Protein AF-0000000077347516 (afdb_homodimer)

Structure (mmCIF, N/CA/C/O backbone):
data_AF-0000000077347516-model_v1
#
loop_
_entity.id
_entity.type
_entity.pdbx_description
1 polymer 'Uncharacterized protein'
#
loop_
_atom_site.group_PDB
_atom_site.id
_atom_site.type_symbol
_atom_site.label_atom_id
_atom_site.label_alt_id
_atom_site.label_comp_id
_atom_site.label_asym_id
_atom_site.label_entity_id
_atom_site.label_seq_id
_atom_site.pdbx_PDB_ins_code
_atom_site.Cartn_x
_atom_site.Cartn_y
_atom_site.Cartn_z
_atom_site.occupancy
_atom_site.B_iso_or_equiv
_atom_site.auth_seq_id
_atom_site.auth_comp_id
_atom_site.auth_asym_id
_atom_site.auth_atom_id
_atom_site.pdbx_PDB_model_num
ATOM 1 N N . MET A 1 1 ? 20.266 -65.5 -70.375 1 32.62 1 MET A N 1
ATOM 2 C CA . MET A 1 1 ? 20.406 -64.125 -69.938 1 32.62 1 MET A CA 1
ATOM 3 C C . MET A 1 1 ? 19.719 -63.875 -68.625 1 32.62 1 MET A C 1
ATOM 5 O O . MET A 1 1 ? 18.5 -63.844 -68.562 1 32.62 1 MET A O 1
ATOM 9 N N . ALA A 1 2 ? 20.344 -64.438 -67.625 1 43.34 2 ALA A N 1
ATOM 10 C CA . ALA A 1 2 ? 19.922 -64.562 -66.188 1 43.34 2 ALA A CA 1
ATOM 11 C C . ALA A 1 2 ? 19.922 -63.219 -65.5 1 43.34 2 ALA A C 1
ATOM 13 O O . ALA A 1 2 ? 20.953 -62.562 -65.438 1 43.34 2 ALA A O 1
ATOM 14 N N . SER A 1 3 ? 18.797 -62.469 -65.625 1 44.84 3 SER A N 1
ATOM 15 C CA . SER A 1 3 ? 18.547 -61.156 -65.062 1 44.84 3 SER A CA 1
ATOM 16 C C . SER A 1 3 ? 18.547 -61.219 -63.531 1 44.84 3 SER A C 1
ATOM 18 O O . SER A 1 3 ? 17.906 -62.094 -62.969 1 44.84 3 SER A O 1
ATOM 20 N N . THR A 1 4 ? 19.688 -60.812 -62.938 1 49.91 4 THR A N 1
ATOM 21 C CA . THR A 1 4 ? 20.016 -60.625 -61.531 1 49.91 4 THR A CA 1
ATOM 22 C C . THR A 1 4 ? 19.109 -59.594 -60.875 1 49.91 4 THR A C 1
ATOM 24 O O . THR A 1 4 ? 19.203 -58.406 -61.188 1 49.91 4 THR A O 1
ATOM 27 N N . PRO A 1 5 ? 17.75 -59.875 -60.75 1 53.38 5 PRO A N 1
ATOM 28 C CA . PRO A 1 5 ? 16.922 -58.812 -60.188 1 53.38 5 PRO A CA 1
ATOM 29 C C . PRO A 1 5 ? 17.234 -58.531 -58.719 1 53.38 5 PRO A C 1
ATOM 31 O O . PRO A 1 5 ? 16.547 -57.75 -58.062 1 53.38 5 PRO A O 1
ATOM 34 N N . SER A 1 6 ? 18.234 -59.156 -58 1 55.38 6 SER A N 1
ATOM 35 C CA . SER A 1 6 ? 17.969 -59.312 -56.594 1 55.38 6 SER A CA 1
ATOM 36 C C . SER A 1 6 ? 18.266 -58.031 -55.844 1 55.38 6 SER A C 1
ATOM 38 O O . SER A 1 6 ? 18.156 -57.969 -54.625 1 55.38 6 SER A O 1
ATOM 40 N N . SER A 1 7 ? 18.875 -56.969 -56.594 1 59.31 7 SER A N 1
ATOM 41 C CA . SER A 1 7 ? 19.578 -56.031 -55.688 1 59.31 7 SER A CA 1
ATOM 42 C C . SER A 1 7 ? 18.609 -55 -55.125 1 59.31 7 SER A C 1
ATOM 44 O O . SER A 1 7 ? 19 -54.188 -54.281 1 59.31 7 SER A O 1
ATOM 46 N N . MET A 1 8 ? 17.359 -54.969 -55.688 1 59.72 8 MET A N 1
ATOM 47 C CA . MET A 1 8 ? 16.562 -53.844 -55.281 1 59.72 8 MET A CA 1
ATOM 48 C C . MET A 1 8 ? 15.891 -54.094 -53.938 1 59.72 8 MET A C 1
ATOM 50 O O . MET A 1 8 ? 15.406 -53.188 -53.281 1 59.72 8 MET A O 1
ATOM 54 N N . ALA A 1 9 ? 15.828 -55.406 -53.5 1 64.62 9 ALA A N 1
ATOM 55 C CA . ALA A 1 9 ? 15.078 -55.75 -52.281 1 64.62 9 ALA A CA 1
ATOM 56 C C . ALA A 1 9 ? 15.867 -55.375 -51.031 1 64.62 9 ALA A C 1
ATOM 58 O O . ALA A 1 9 ? 15.297 -55 -50.031 1 64.62 9 ALA A O 1
ATOM 59 N N . SER A 1 10 ? 17.203 -55.219 -51.219 1 66.5 10 SER A N 1
ATOM 60 C CA . SER A 1 10 ? 18.047 -55 -50.031 1 66.5 10 SER A CA 1
ATOM 61 C C . SER A 1 10 ? 18.016 -53.531 -49.594 1 66.5 10 SER A C 1
ATOM 63 O O . SER A 1 10 ? 18.062 -53.25 -48.406 1 66.5 10 SER A O 1
ATOM 65 N N . ILE A 1 11 ? 17.703 -52.75 -50.625 1 66.88 11 ILE A N 1
ATOM 66 C CA . ILE A 1 11 ? 17.781 -51.312 -50.281 1 66.88 11 ILE A CA 1
ATOM 67 C C . ILE A 1 11 ? 16.516 -50.875 -49.531 1 66.88 11 ILE A C 1
ATOM 69 O O . ILE A 1 11 ? 16.562 -50.094 -48.625 1 66.88 11 ILE A O 1
ATOM 73 N N . SER A 1 12 ? 15.406 -51.625 -49.812 1 66.38 12 SER A N 1
ATOM 74 C CA . SER A 1 12 ? 14.148 -51.25 -49.156 1 66.38 12 SER A CA 1
ATOM 75 C C . SER A 1 12 ? 14.141 -51.625 -47.688 1 66.38 12 SER A C 1
ATOM 77 O O . SER A 1 12 ? 13.617 -50.875 -46.844 1 66.38 12 SER A O 1
ATOM 79 N N . LEU A 1 13 ? 14.844 -52.688 -47.375 1 67.94 13 LEU A N 1
ATOM 80 C CA . LEU A 1 13 ? 14.875 -53.125 -45.969 1 67.94 13 LEU A CA 1
ATOM 81 C C . LEU A 1 13 ? 15.773 -52.219 -45.156 1 67.94 13 LEU A C 1
ATOM 83 O O . LEU A 1 13 ? 15.461 -51.938 -44 1 67.94 13 LEU A O 1
ATOM 87 N N . LEU A 1 14 ? 16.812 -51.656 -45.812 1 66.69 14 LEU A N 1
ATOM 88 C CA . LEU A 1 14 ? 17.719 -50.75 -45.094 1 66.69 14 LEU A CA 1
ATOM 89 C C . LEU A 1 14 ? 17.031 -49.406 -44.812 1 66.69 14 LEU A C 1
ATOM 91 O O . LEU A 1 14 ? 17.219 -48.844 -43.719 1 66.69 14 LEU A O 1
ATOM 95 N N . LEU A 1 15 ? 16.156 -49.031 -45.688 1 66.31 15 LEU A N 1
ATOM 96 C CA . LEU A 1 15 ? 15.469 -47.781 -45.5 1 66.31 15 LEU A CA 1
ATOM 97 C C . LEU A 1 15 ? 14.414 -47.875 -44.406 1 66.31 15 LEU A C 1
ATOM 99 O O . LEU A 1 15 ? 14.203 -46.938 -43.625 1 66.31 15 LEU A O 1
ATOM 103 N N . LEU A 1 16 ? 13.852 -49.094 -44.25 1 64.56 16 LEU A N 1
ATOM 104 C CA . LEU A 1 16 ? 12.867 -49.281 -43.188 1 64.56 16 LEU A CA 1
ATOM 105 C C . LEU A 1 16 ? 13.531 -49.312 -41.844 1 64.56 16 LEU A C 1
ATOM 107 O O . LEU A 1 16 ? 12.969 -48.812 -40.844 1 64.56 16 LEU A O 1
ATOM 111 N N . SER A 1 17 ? 14.812 -49.781 -41.75 1 65.81 17 SER A N 1
ATOM 112 C CA . SER A 1 17 ? 15.5 -49.812 -40.469 1 65.81 17 SER A CA 1
ATOM 113 C C . SER A 1 17 ? 15.922 -48.438 -40 1 65.81 17 SER A C 1
ATOM 115 O O . SER A 1 17 ? 15.914 -48.125 -38.812 1 65.81 17 SER A O 1
ATOM 117 N N . LEU A 1 18 ? 16.25 -47.531 -40.938 1 61.88 18 LEU A N 1
ATOM 118 C CA . LEU A 1 18 ? 16.688 -46.219 -40.562 1 61.88 18 LEU A CA 1
ATOM 119 C C . LEU A 1 18 ? 15.516 -45.375 -40.031 1 61.88 18 LEU A C 1
ATOM 121 O O . LEU A 1 18 ? 15.695 -44.531 -39.125 1 61.88 18 LEU A O 1
ATOM 125 N N . SER A 1 19 ? 14.289 -45.719 -40.5 1 61.16 19 SER A N 1
ATOM 126 C CA . SER A 1 19 ? 13.156 -44.938 -40 1 61.16 19 SER A CA 1
ATOM 127 C C . SER A 1 19 ? 12.867 -45.25 -38.531 1 61.16 19 SER A C 1
ATOM 129 O O . SER A 1 19 ? 12.289 -44.438 -37.812 1 61.16 19 SER A O 1
ATOM 131 N N . LEU A 1 20 ? 13.18 -46.5 -38.062 1 58.69 20 LEU A N 1
ATOM 132 C CA . LEU A 1 20 ? 12.898 -46.844 -36.656 1 58.69 20 LEU A CA 1
ATOM 133 C C . LEU A 1 20 ? 13.883 -46.156 -35.719 1 58.69 20 LEU A C 1
ATOM 135 O O . LEU A 1 20 ? 13.625 -46.031 -34.531 1 58.69 20 LEU A O 1
ATOM 139 N N . LEU A 1 21 ? 15.055 -45.75 -36.156 1 53.84 21 LEU A N 1
ATOM 140 C CA . LEU A 1 21 ? 16.047 -45.188 -35.25 1 53.84 21 LEU A CA 1
ATOM 141 C C . LEU A 1 21 ? 15.719 -43.75 -34.875 1 53.84 21 LEU A C 1
ATOM 143 O O . LEU A 1 21 ? 16.219 -43.219 -33.875 1 53.84 21 LEU A O 1
ATOM 147 N N . PHE A 1 22 ? 15.156 -43.062 -35.812 1 48.59 22 PHE A N 1
ATOM 148 C CA . PHE A 1 22 ? 15.055 -41.625 -35.531 1 48.59 22 PHE A CA 1
ATOM 149 C C . PHE A 1 22 ? 13.914 -41.375 -34.531 1 48.59 22 PHE A C 1
ATOM 151 O O . PHE A 1 22 ? 13.523 -40.219 -34.344 1 48.59 22 PHE A O 1
ATOM 158 N N . GLN A 1 23 ? 13.188 -42.375 -34.125 1 46.75 23 GLN A N 1
ATOM 159 C CA . GLN A 1 23 ? 12.195 -41.938 -33.156 1 46.75 23 GLN A CA 1
ATOM 160 C C . GLN A 1 23 ? 12.844 -41.594 -31.797 1 46.75 23 GLN A C 1
ATOM 162 O O . GLN A 1 23 ? 12.758 -42.375 -30.859 1 46.75 23 GLN A O 1
ATOM 167 N N . THR A 1 24 ? 14.047 -41.125 -31.812 1 43.03 24 THR A N 1
ATOM 168 C CA . THR A 1 24 ? 14.367 -40.594 -30.484 1 43.03 24 THR A CA 1
ATOM 169 C C . THR A 1 24 ? 13.328 -39.594 -30.047 1 43.03 24 THR A C 1
ATOM 171 O O . THR A 1 24 ? 13.164 -38.531 -30.688 1 43.03 24 THR A O 1
ATOM 174 N N . HIS A 1 25 ? 12.227 -40.094 -29.469 1 41.09 25 HIS A N 1
ATOM 175 C CA . HIS A 1 25 ? 11.391 -39.156 -28.703 1 41.09 25 HIS A CA 1
ATOM 176 C C . HIS A 1 25 ? 12.227 -38.312 -27.766 1 41.09 25 HIS A C 1
ATOM 178 O O . HIS A 1 25 ? 12.953 -38.812 -26.922 1 41.09 25 HIS A O 1
ATOM 184 N N . LEU A 1 26 ? 12.891 -37.312 -28.297 1 38.94 26 LEU A N 1
ATOM 185 C CA . LEU A 1 26 ? 13.281 -36.281 -27.312 1 38.94 26 LEU A CA 1
ATOM 186 C C . LEU A 1 26 ? 12.203 -36.125 -26.25 1 38.94 26 LEU A C 1
ATOM 188 O O . LEU A 1 26 ? 11.141 -35.562 -26.531 1 38.94 26 LEU A O 1
ATOM 192 N N . SER A 1 27 ? 12.008 -37.156 -25.5 1 36.38 27 SER A N 1
ATOM 193 C CA . SER A 1 27 ? 11.258 -36.844 -24.281 1 36.38 27 SER A CA 1
ATOM 194 C C . SER A 1 27 ? 11.719 -35.531 -23.672 1 36.38 27 SER A C 1
ATOM 196 O O . SER A 1 27 ? 12.898 -35.375 -23.328 1 36.38 27 SER A O 1
ATOM 198 N N . LEU A 1 28 ? 11.328 -34.375 -24.25 1 40.47 28 LEU A N 1
ATOM 199 C CA . LEU A 1 28 ? 11.523 -33.219 -23.375 1 40.47 28 LEU A CA 1
ATOM 200 C C . LEU A 1 28 ? 11.469 -33.625 -21.906 1 40.47 28 LEU A C 1
ATOM 202 O O . LEU A 1 28 ? 10.688 -34.5 -21.547 1 40.47 28 LEU A O 1
ATOM 206 N N . PRO A 1 29 ? 12.617 -33.719 -21.266 1 41.31 29 PRO A N 1
ATOM 207 C CA . PRO A 1 29 ? 12.414 -34.094 -19.859 1 41.31 29 PRO A CA 1
ATOM 208 C C . PRO A 1 29 ? 11.023 -33.719 -19.344 1 41.31 29 PRO A C 1
ATOM 210 O O . PRO A 1 29 ? 10.406 -32.781 -19.844 1 41.31 29 PRO A O 1
ATOM 213 N N . PRO A 1 30 ? 10.297 -34.594 -18.875 1 40.22 30 PRO A N 1
ATOM 214 C CA . PRO A 1 30 ? 9.031 -34.219 -18.234 1 40.22 30 PRO A CA 1
ATOM 215 C C . PRO A 1 30 ? 9.062 -32.781 -17.703 1 40.22 30 PRO A C 1
ATOM 217 O O . PRO A 1 30 ? 10.133 -32.281 -17.344 1 40.22 30 PRO A O 1
ATOM 220 N N . PHE A 1 31 ? 8.453 -31.688 -18.266 1 44.47 31 PHE A N 1
ATOM 221 C CA . PHE A 1 31 ? 8.281 -30.406 -17.594 1 44.47 31 PHE A CA 1
ATOM 222 C C . PHE A 1 31 ? 8.438 -30.547 -16.094 1 44.47 31 PHE A C 1
ATOM 224 O O . PHE A 1 31 ? 7.57 -31.141 -15.43 1 44.47 31 PHE A O 1
ATOM 231 N N . ASP A 1 32 ? 9.461 -30.969 -15.516 1 54.31 32 ASP A N 1
ATOM 232 C CA . ASP A 1 32 ? 9.602 -30.875 -14.062 1 54.31 32 ASP A CA 1
ATOM 233 C C . ASP A 1 32 ? 8.656 -29.828 -13.484 1 54.31 32 ASP A C 1
ATOM 235 O O . ASP A 1 32 ? 8.539 -28.719 -14.023 1 54.31 32 ASP A O 1
ATOM 239 N N . ASP A 1 33 ? 7.527 -30.328 -12.734 1 75.44 33 ASP A N 1
ATOM 240 C CA . ASP A 1 33 ? 6.402 -29.609 -12.141 1 75.44 33 ASP A CA 1
ATOM 241 C C . ASP A 1 33 ? 6.867 -28.328 -11.453 1 75.44 33 ASP A C 1
ATOM 243 O O . ASP A 1 33 ? 7.691 -28.375 -10.539 1 75.44 33 ASP A O 1
ATOM 247 N N . PHE A 1 34 ? 6.984 -27.359 -12.172 1 85.69 34 PHE A N 1
ATOM 248 C CA . PHE A 1 34 ? 7.328 -26.031 -11.664 1 85.69 34 PHE A CA 1
ATOM 249 C C . PHE A 1 34 ? 7.125 -25.969 -10.156 1 85.69 34 PHE A C 1
ATOM 251 O O . PHE A 1 34 ? 7.949 -25.391 -9.438 1 85.69 34 PHE A O 1
ATOM 258 N N . HIS A 1 35 ? 6.223 -26.594 -9.664 1 93.25 35 HIS A N 1
ATOM 259 C CA . HIS A 1 35 ? 5.805 -26.438 -8.273 1 93.25 35 HIS A CA 1
ATOM 260 C C . HIS A 1 35 ? 6.785 -27.125 -7.328 1 93.25 35 HIS A C 1
ATOM 262 O O . HIS A 1 35 ? 6.914 -26.734 -6.168 1 93.25 35 HIS A O 1
ATOM 268 N N . ASP A 1 36 ? 7.488 -28.078 -7.848 1 92.06 36 ASP A N 1
ATOM 269 C CA . ASP A 1 36 ? 8.469 -28.781 -7.023 1 92.06 36 ASP A CA 1
ATOM 270 C C . ASP A 1 36 ? 9.758 -27.969 -6.891 1 92.06 36 ASP A C 1
ATOM 272 O O . ASP A 1 36 ? 10.633 -28.328 -6.102 1 92.06 36 ASP A O 1
ATOM 276 N N . LEU A 1 37 ? 9.789 -26.859 -7.516 1 91.88 37 LEU A N 1
ATOM 277 C CA . LEU A 1 37 ? 10.969 -26 -7.461 1 91.88 37 LEU A CA 1
ATOM 278 C C . LEU A 1 37 ? 10.859 -25 -6.32 1 91.88 37 LEU A C 1
ATOM 280 O O . LEU A 1 37 ? 11.852 -24.375 -5.938 1 91.88 37 LEU A O 1
ATOM 284 N N . LEU A 1 38 ? 9.773 -24.766 -5.703 1 94.38 38 LEU A N 1
ATOM 285 C CA . LEU A 1 38 ? 9.539 -23.703 -4.746 1 94.38 38 LEU A CA 1
ATOM 286 C C . LEU A 1 38 ? 10.016 -24.094 -3.354 1 94.38 38 LEU A C 1
ATOM 288 O O . LEU A 1 38 ? 10.664 -23.297 -2.67 1 94.38 38 LEU A O 1
ATOM 292 N N . PRO A 1 39 ? 9.836 -25.438 -2.98 1 95.06 39 PRO A N 1
ATOM 293 C CA . PRO A 1 39 ? 10.219 -25.812 -1.614 1 95.06 39 PRO A CA 1
ATOM 294 C C . PRO A 1 39 ? 11.719 -25.672 -1.36 1 95.06 39 PRO A C 1
ATOM 296 O O . PRO A 1 39 ? 12.125 -25.203 -0.297 1 95.06 39 PRO A O 1
ATOM 299 N N . PRO A 1 40 ? 12.492 -25.969 -2.264 1 94 40 PRO A N 1
ATOM 300 C CA . PRO A 1 40 ? 13.922 -25.766 -2.033 1 94 40 PRO A CA 1
ATOM 301 C C . PRO A 1 40 ? 14.273 -24.297 -1.767 1 94 40 PRO A C 1
ATOM 303 O O . PRO A 1 40 ? 15.297 -24.016 -1.146 1 94 40 PRO A O 1
ATOM 306 N N . TYR A 1 41 ? 13.484 -23.422 -2.195 1 95.12 41 TYR A N 1
ATOM 307 C CA . TYR A 1 41 ? 13.695 -22 -1.932 1 95.12 41 TYR A CA 1
ATOM 308 C C . TYR A 1 41 ? 12.961 -21.562 -0.67 1 95.12 41 TYR A C 1
ATOM 310 O O . TYR A 1 41 ? 12.922 -20.375 -0.345 1 95.12 41 TYR A O 1
ATOM 318 N N . GLY A 1 42 ? 12.281 -22.531 0.012 1 95.62 42 GLY A N 1
ATOM 319 C CA . GLY A 1 42 ? 11.594 -22.203 1.253 1 95.62 42 GLY A CA 1
ATOM 320 C C . GLY A 1 42 ? 10.148 -21.797 1.045 1 95.62 42 GLY A C 1
ATOM 321 O O . GLY A 1 42 ? 9.531 -21.219 1.938 1 95.62 42 GLY A O 1
ATOM 322 N N . PHE A 1 43 ? 9.609 -22.031 -0.105 1 97.31 43 PHE A N 1
ATOM 323 C CA . PHE A 1 43 ? 8.25 -21.594 -0.404 1 97.31 43 PHE A CA 1
ATOM 324 C C . PHE A 1 43 ? 7.344 -22.797 -0.634 1 97.31 43 PHE A C 1
ATOM 326 O O . PHE A 1 43 ? 7.789 -23.828 -1.149 1 97.31 43 PHE A O 1
ATOM 333 N N . PRO A 1 44 ? 6.082 -22.609 -0.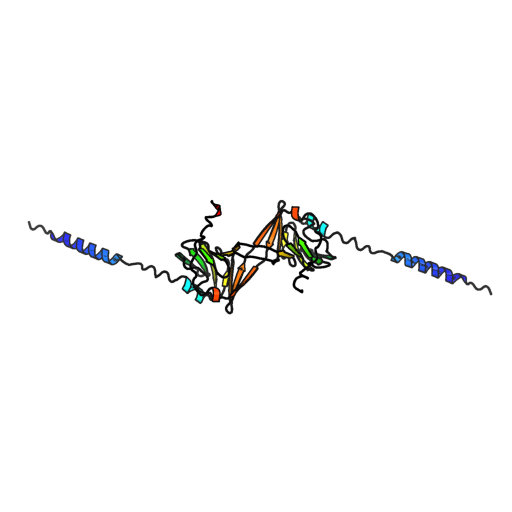197 1 96.5 44 PRO A N 1
ATOM 334 C CA . PRO A 1 44 ? 5.148 -23.703 -0.471 1 96.5 44 PRO A CA 1
ATOM 335 C C . PRO A 1 44 ? 4.855 -23.875 -1.96 1 96.5 44 PRO A C 1
ATOM 337 O O . PRO A 1 44 ? 4.871 -22.891 -2.709 1 96.5 44 PRO A O 1
ATOM 340 N N . LYS A 1 45 ? 4.434 -25.031 -2.346 1 94.5 45 LYS A N 1
ATOM 341 C CA . LYS A 1 45 ? 4.219 -25.422 -3.736 1 94.5 45 LYS A CA 1
ATOM 342 C C . LYS A 1 45 ? 3.033 -24.672 -4.34 1 94.5 45 LYS A C 1
ATOM 344 O O . LYS A 1 45 ? 3.006 -24.406 -5.539 1 94.5 45 LYS A O 1
ATOM 349 N N . GLY A 1 46 ? 2.109 -24.266 -3.461 1 95.38 46 GLY A N 1
ATOM 350 C CA . GLY A 1 46 ? 0.848 -23.75 -3.959 1 95.38 46 GLY A CA 1
ATOM 351 C C . GLY A 1 46 ? 0.855 -22.234 -4.121 1 95.38 46 GLY A C 1
ATOM 352 O O . GLY A 1 46 ? -0.193 -21.625 -4.332 1 95.38 46 GLY A O 1
ATOM 353 N N . LEU A 1 47 ? 1.97 -21.625 -4.051 1 95.69 47 LEU A N 1
ATOM 354 C CA . LEU A 1 47 ? 2.07 -20.188 -4.219 1 95.69 47 LEU A CA 1
ATOM 355 C C . LEU A 1 47 ? 1.717 -19.781 -5.645 1 95.69 47 LEU A C 1
ATOM 357 O O . LEU A 1 47 ? 1.235 -18.656 -5.879 1 95.69 47 LEU A O 1
ATOM 361 N N . ILE A 1 48 ? 2.008 -20.641 -6.574 1 95.12 48 ILE A N 1
ATOM 362 C CA . ILE A 1 48 ? 1.69 -20.422 -7.98 1 95.12 48 ILE A CA 1
ATOM 363 C C . ILE A 1 48 ? 0.657 -21.438 -8.445 1 95.12 48 ILE A C 1
ATOM 365 O O . ILE A 1 48 ? 0.757 -22.625 -8.117 1 95.12 48 ILE A O 1
ATOM 369 N N . PRO A 1 49 ? -0.251 -21.016 -9.25 1 93.38 49 PRO A N 1
ATOM 370 C CA . PRO A 1 49 ? -1.292 -21.938 -9.688 1 93.38 49 PRO A CA 1
ATOM 371 C C . PRO A 1 49 ? -0.793 -22.938 -10.75 1 93.38 49 PRO A C 1
ATOM 373 O O . PRO A 1 49 ? 0.331 -22.797 -11.234 1 93.38 49 PRO A O 1
ATOM 376 N N . SER A 1 50 ? -1.721 -23.984 -11.023 1 84.62 50 SER A N 1
ATOM 377 C CA . SER A 1 50 ? -1.376 -25.141 -11.836 1 84.62 50 SER A CA 1
ATOM 378 C C . SER A 1 50 ? -1.468 -24.812 -13.328 1 84.62 50 SER A C 1
ATOM 380 O O . SER A 1 50 ? -1.744 -25.703 -14.141 1 84.62 50 SER A O 1
ATOM 382 N N . THR A 1 51 ? -1.09 -23.625 -13.867 1 85 51 THR A N 1
ATOM 383 C CA . THR A 1 51 ? -1.255 -23.312 -15.281 1 85 51 THR A CA 1
ATOM 384 C C . THR A 1 51 ? 0.058 -22.812 -15.875 1 85 51 THR A C 1
ATOM 386 O O . THR A 1 51 ? 0.055 -22.031 -16.828 1 85 51 THR A O 1
ATOM 389 N N . VAL A 1 52 ? 1.087 -23.266 -15.328 1 90.69 52 VAL A N 1
ATOM 390 C CA . VAL A 1 52 ? 2.379 -22.797 -15.82 1 90.69 52 VAL A CA 1
ATOM 391 C C . VAL A 1 52 ? 2.715 -23.5 -17.125 1 90.69 52 VAL A C 1
ATOM 393 O O . VAL A 1 52 ? 2.697 -24.734 -17.203 1 90.69 52 VAL A O 1
ATOM 396 N N . LYS A 1 53 ? 2.953 -22.797 -18.125 1 93.19 53 LYS A N 1
ATOM 397 C CA . LYS A 1 53 ? 3.336 -23.297 -19.438 1 93.19 53 LYS A CA 1
ATOM 398 C C . LYS A 1 53 ? 4.84 -23.531 -19.531 1 93.19 53 LYS A C 1
ATOM 400 O O . LYS A 1 53 ? 5.285 -24.625 -19.875 1 93.19 53 LYS A O 1
ATOM 405 N N . PHE A 1 54 ? 5.633 -22.547 -19.219 1 94.31 54 PHE A N 1
ATOM 406 C CA . PHE A 1 54 ? 7.082 -22.688 -19.141 1 94.31 54 PHE A CA 1
ATOM 407 C C . PHE A 1 54 ? 7.676 -21.641 -18.203 1 94.31 54 PHE A C 1
ATOM 409 O O . PHE A 1 54 ? 6.984 -20.719 -17.781 1 94.31 54 PHE A O 1
ATOM 416 N N . TYR A 1 55 ? 8.891 -21.859 -17.812 1 95.5 55 TYR A N 1
ATOM 417 C CA . TYR A 1 55 ? 9.57 -20.938 -16.906 1 95.5 55 TYR A CA 1
ATOM 418 C C . TYR A 1 55 ? 11.078 -20.969 -17.125 1 95.5 55 TYR A C 1
ATOM 420 O O . TYR A 1 55 ? 11.602 -21.891 -17.766 1 95.5 55 TYR A O 1
ATOM 428 N N . SER A 1 56 ? 11.727 -19.922 -16.656 1 95.81 56 SER A N 1
ATOM 429 C CA . SER A 1 56 ? 13.18 -19.844 -16.594 1 95.81 56 SER A CA 1
ATOM 430 C C . SER A 1 56 ? 13.648 -19.156 -15.328 1 95.81 56 SER A C 1
ATOM 432 O O . SER A 1 56 ? 12.961 -18.281 -14.797 1 95.81 56 SER A O 1
ATOM 434 N N . ILE A 1 57 ? 14.773 -19.578 -14.812 1 94.5 57 ILE A N 1
ATOM 435 C CA . ILE A 1 57 ? 15.445 -18.953 -13.68 1 94.5 57 ILE A CA 1
ATOM 436 C C . ILE A 1 57 ? 16.938 -18.781 -13.992 1 94.5 57 ILE A C 1
ATOM 438 O O . ILE A 1 57 ? 17.609 -19.734 -14.352 1 94.5 57 ILE A O 1
ATOM 442 N N . SER A 1 58 ? 17.344 -17.641 -13.852 1 96.38 58 SER A N 1
ATOM 443 C CA . SER A 1 58 ? 18.75 -17.359 -14.141 1 96.38 58 SER A CA 1
ATOM 444 C C . SER A 1 58 ? 19.625 -17.688 -12.945 1 96.38 58 SER A C 1
ATOM 446 O O . SER A 1 58 ? 19.125 -17.984 -11.859 1 96.38 58 SER A O 1
ATOM 448 N N . GLU A 1 59 ? 20.906 -17.609 -13.18 1 95.06 59 GLU A N 1
ATOM 449 C CA . GLU A 1 59 ? 21.875 -17.844 -12.125 1 95.06 59 GLU A CA 1
ATOM 450 C C . GLU A 1 59 ? 21.75 -16.812 -11.008 1 95.06 59 GLU A C 1
ATOM 452 O O . GLU A 1 59 ? 22 -17.125 -9.844 1 95.06 59 GLU A O 1
ATOM 457 N N . SER A 1 60 ? 21.344 -15.648 -11.406 1 95.81 60 SER A N 1
ATOM 458 C CA . SER A 1 60 ? 21.188 -14.578 -10.43 1 95.81 60 SER A CA 1
ATOM 459 C C . SER A 1 60 ? 19.875 -14.695 -9.688 1 95.81 60 SER A C 1
ATOM 461 O O . SER A 1 60 ? 19.594 -13.93 -8.758 1 95.81 60 SER A O 1
ATOM 463 N N . GLY A 1 61 ? 19.078 -15.594 -10.141 1 96.25 61 GLY A N 1
ATOM 464 C CA . GLY A 1 61 ? 17.812 -15.844 -9.469 1 96.25 61 GLY A CA 1
ATOM 465 C C . GLY A 1 61 ? 16.641 -15.141 -10.133 1 96.25 61 GLY A C 1
ATOM 466 O O . GLY A 1 61 ? 15.508 -15.227 -9.648 1 96.25 61 GLY A O 1
ATOM 467 N N . GLU A 1 62 ? 16.906 -14.398 -11.18 1 98.06 62 GLU A N 1
ATOM 468 C CA . GLU A 1 62 ? 15.812 -13.789 -11.93 1 98.06 62 GLU A CA 1
ATOM 469 C C . GLU A 1 62 ? 14.938 -14.844 -12.602 1 98.06 62 GLU A C 1
ATOM 471 O O . GLU A 1 62 ? 15.453 -15.773 -13.227 1 98.06 62 GLU A O 1
ATOM 476 N N . PHE A 1 63 ? 13.641 -14.648 -12.477 1 97.25 63 PHE A N 1
ATOM 477 C CA . PHE A 1 63 ? 12.797 -15.68 -13.062 1 97.25 63 PHE A CA 1
ATOM 478 C C . PHE A 1 63 ? 11.719 -15.07 -13.953 1 97.25 63 PHE A C 1
ATOM 480 O O . PHE A 1 63 ? 11.359 -13.898 -13.773 1 97.25 63 PHE A O 1
ATOM 487 N N . ASP A 1 64 ? 11.297 -15.82 -14.859 1 97.44 64 ASP A N 1
ATOM 488 C CA . ASP A 1 64 ? 10.18 -15.547 -15.766 1 97.44 64 ASP A CA 1
ATOM 489 C C . ASP A 1 64 ? 9.266 -16.766 -15.898 1 97.44 64 ASP A C 1
ATOM 491 O O . ASP A 1 64 ? 9.703 -17.844 -16.297 1 97.44 64 ASP A O 1
ATOM 495 N N . ILE A 1 65 ? 8.039 -16.547 -15.523 1 97.06 65 ILE A N 1
ATOM 496 C CA . ILE A 1 65 ? 7.051 -17.625 -15.594 1 97.06 65 ILE A CA 1
ATOM 497 C C . ILE A 1 65 ? 5.965 -17.25 -16.609 1 97.06 65 ILE A C 1
ATOM 499 O O . ILE A 1 65 ? 5.414 -16.156 -16.562 1 97.06 65 ILE A O 1
ATOM 503 N N . HIS A 1 66 ? 5.703 -18.141 -17.5 1 96.62 66 HIS A N 1
ATOM 504 C CA . HIS A 1 66 ? 4.625 -17.969 -18.469 1 96.62 66 HIS A CA 1
ATOM 505 C C . HIS A 1 66 ? 3.506 -18.969 -18.219 1 96.62 66 HIS A C 1
ATOM 507 O O . HIS A 1 66 ? 3.732 -20.188 -18.25 1 96.62 66 HIS A O 1
ATOM 513 N N . MET A 1 67 ? 2.307 -18.328 -18.078 1 93.5 67 MET A N 1
ATOM 514 C CA . MET A 1 67 ? 1.123 -19.156 -17.828 1 93.5 67 MET A CA 1
ATOM 515 C C . MET A 1 67 ? 0.317 -19.344 -19.109 1 93.5 67 MET A C 1
ATOM 517 O O . MET A 1 67 ? 0.451 -18.562 -20.047 1 93.5 67 MET A O 1
ATOM 521 N N . HIS A 1 68 ? -0.438 -20.484 -19.109 1 92.69 68 HIS A N 1
ATOM 522 C CA . HIS A 1 68 ? -1.318 -20.703 -20.25 1 92.69 68 HIS A CA 1
ATOM 523 C C . HIS A 1 68 ? -2.338 -19.578 -20.375 1 92.69 68 HIS A C 1
ATOM 525 O O . HIS A 1 68 ? -2.682 -19.172 -21.5 1 92.69 68 HIS A O 1
ATOM 531 N N . HIS A 1 69 ? -2.85 -19.031 -19.281 1 92.69 69 HIS A N 1
ATOM 532 C CA . HIS A 1 69 ? -3.791 -17.922 -19.188 1 92.69 69 HIS A CA 1
ATOM 533 C C . HIS A 1 69 ? -3.699 -17.234 -17.812 1 92.69 69 HIS A C 1
ATOM 535 O O . HIS A 1 69 ? -3.1 -17.797 -16.891 1 92.69 69 HIS A O 1
ATOM 541 N N . SER A 1 70 ? -4.207 -16.047 -17.766 1 95.38 70 SER A N 1
ATOM 542 C CA . SER A 1 70 ? -4.363 -15.422 -16.453 1 95.38 70 SER A CA 1
ATOM 543 C C . SER A 1 70 ? -5.273 -16.25 -15.562 1 95.38 70 SER A C 1
ATOM 545 O O . SER A 1 70 ? -6.082 -17.047 -16.047 1 95.38 70 SER A O 1
ATOM 547 N N . CYS A 1 71 ? -5.07 -16.031 -14.312 1 94.25 71 CYS A N 1
ATOM 548 C CA . CYS A 1 71 ? -5.727 -16.938 -13.367 1 94.25 71 CYS A CA 1
ATOM 549 C C . CYS A 1 71 ? -6.184 -16.188 -12.125 1 94.25 71 CYS A C 1
ATOM 551 O O . CYS A 1 71 ? -5.461 -15.328 -11.609 1 94.25 71 CYS A O 1
ATOM 553 N N . TYR A 1 72 ? -7.348 -16.547 -11.734 1 95 72 TYR A N 1
ATOM 554 C CA . TYR A 1 72 ? -7.809 -16.109 -10.422 1 95 72 TYR A CA 1
ATOM 555 C C . TYR A 1 72 ? -7.832 -17.281 -9.445 1 95 72 TYR A C 1
ATOM 557 O O . TYR A 1 72 ? -8.234 -18.391 -9.805 1 95 72 TYR A O 1
ATOM 565 N N . VAL A 1 73 ? -7.352 -17.031 -8.289 1 94.69 73 VAL A N 1
ATOM 566 C CA . VAL A 1 73 ? -7.406 -18.031 -7.227 1 94.69 73 VAL A CA 1
ATOM 567 C C . VAL A 1 73 ? -8.031 -17.422 -5.973 1 94.69 73 VAL A C 1
ATOM 569 O O . VAL A 1 73 ? -7.703 -16.281 -5.598 1 94.69 73 VAL A O 1
ATOM 572 N N . GLN A 1 74 ? -8.914 -18.203 -5.406 1 91.19 74 GLN A N 1
ATOM 573 C CA . GLN A 1 74 ? -9.547 -17.781 -4.164 1 91.19 74 GLN A CA 1
ATOM 574 C C . GLN A 1 74 ? -8.867 -18.422 -2.953 1 91.19 74 GLN A C 1
ATOM 576 O O . GLN A 1 74 ? -9.078 -19.594 -2.668 1 91.19 74 GLN A O 1
ATOM 581 N N . PHE A 1 75 ? -8.102 -17.672 -2.252 1 91.56 75 PHE A N 1
ATOM 582 C CA . PHE A 1 75 ? -7.66 -18.047 -0.91 1 91.56 75 PHE A CA 1
ATOM 583 C C . PHE A 1 75 ? -8.562 -17.422 0.145 1 91.56 75 PHE A C 1
ATOM 585 O O . PHE A 1 75 ? -9.789 -17.422 0.005 1 91.56 75 PHE A O 1
ATOM 592 N N . ASN A 1 76 ? -8.016 -17.016 1.246 1 87.38 76 ASN A N 1
ATOM 593 C CA . ASN A 1 76 ? -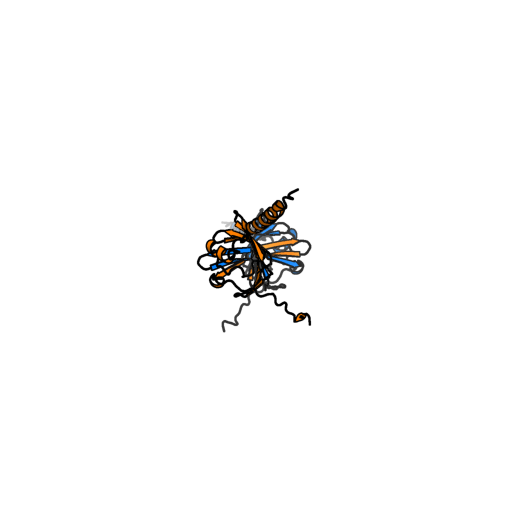8.797 -16.172 2.141 1 87.38 76 ASN A CA 1
ATOM 594 C C . ASN A 1 76 ? -9.078 -14.805 1.515 1 87.38 76 ASN A C 1
ATOM 596 O O . ASN A 1 76 ? -9.844 -14.008 2.066 1 87.38 76 ASN A O 1
ATOM 600 N N . ARG A 1 77 ? -8.469 -14.711 0.321 1 89.94 77 ARG A N 1
ATOM 601 C CA . ARG A 1 77 ? -8.656 -13.531 -0.521 1 89.94 77 ARG A CA 1
ATOM 602 C C . ARG A 1 77 ? -8.516 -13.891 -1.997 1 89.94 77 ARG A C 1
ATOM 604 O O . ARG A 1 77 ? -7.953 -14.93 -2.338 1 89.94 77 ARG A O 1
ATOM 611 N N . LEU A 1 78 ? -9.023 -12.984 -2.783 1 92.75 78 LEU A N 1
ATOM 612 C CA . LEU A 1 78 ? -8.891 -13.188 -4.223 1 92.75 78 LEU A CA 1
ATOM 613 C C . LEU A 1 78 ? -7.531 -12.711 -4.719 1 92.75 78 LEU A C 1
ATOM 615 O O . LEU A 1 78 ? -7.098 -11.602 -4.387 1 92.75 78 LEU A O 1
ATOM 619 N N . VAL A 1 79 ? -6.879 -13.617 -5.5 1 95.81 79 VAL A N 1
ATOM 620 C CA . VAL A 1 79 ? -5.57 -13.305 -6.066 1 95.81 79 VAL A CA 1
ATOM 621 C C . VAL A 1 79 ? -5.617 -13.445 -7.586 1 95.81 79 VAL A C 1
ATOM 623 O O . VAL A 1 79 ? -6.195 -14.398 -8.109 1 95.81 79 VAL A O 1
ATOM 626 N N . PHE A 1 80 ? -5.109 -12.453 -8.242 1 96.38 80 PHE A N 1
ATOM 627 C CA . PHE A 1 80 ? -4.988 -12.453 -9.695 1 96.38 80 PHE A CA 1
ATOM 628 C C . PHE A 1 80 ? -3.547 -12.719 -10.109 1 96.38 80 PHE A C 1
ATOM 630 O O . PHE A 1 80 ? -2.619 -12.07 -9.633 1 96.38 80 PHE A O 1
ATOM 637 N N . TYR A 1 81 ? -3.393 -13.664 -11.008 1 96.94 81 TYR A N 1
ATOM 638 C CA . TYR A 1 81 ? -2.119 -13.992 -11.641 1 96.94 81 TYR A CA 1
ATOM 639 C C . TYR A 1 81 ? -2.148 -13.656 -13.125 1 96.94 81 TYR A C 1
ATOM 641 O O . TYR A 1 81 ? -2.982 -14.172 -13.867 1 96.94 81 TYR A O 1
ATOM 649 N N . ASP A 1 82 ? -1.217 -12.852 -13.477 1 97.06 82 ASP A N 1
ATOM 650 C CA . ASP A 1 82 ? -1.09 -12.5 -14.883 1 97.06 82 ASP A CA 1
ATOM 651 C C . ASP A 1 82 ? -0.494 -13.648 -15.695 1 97.06 82 ASP A C 1
ATOM 653 O O . ASP A 1 82 ? 0.017 -14.617 -15.125 1 97.06 82 ASP A O 1
ATOM 657 N N . LYS A 1 83 ? -0.612 -13.555 -17.016 1 96.75 83 LYS A N 1
ATOM 658 C CA . LYS A 1 83 ? -0.006 -14.539 -17.906 1 96.75 83 LYS A CA 1
ATOM 659 C C . LYS A 1 83 ? 1.511 -14.57 -17.75 1 96.75 83 LYS A C 1
ATOM 661 O O . LYS A 1 83 ? 2.137 -15.617 -17.922 1 96.75 83 LYS A O 1
ATOM 666 N N . LYS A 1 84 ? 2.039 -13.445 -17.453 1 98.06 84 LYS A N 1
ATOM 667 C CA . LYS A 1 84 ? 3.48 -13.344 -17.234 1 98.06 84 LYS A CA 1
ATOM 668 C C . LYS A 1 84 ? 3.795 -12.906 -15.812 1 98.06 84 LYS A C 1
ATOM 670 O O . LYS A 1 84 ? 3.295 -11.875 -15.352 1 98.06 84 LYS A O 1
ATOM 675 N N . ILE A 1 85 ? 4.582 -13.68 -15.102 1 98 85 ILE A N 1
ATOM 676 C CA . ILE A 1 85 ? 5.035 -13.375 -13.75 1 98 85 ILE A CA 1
ATOM 677 C C . ILE A 1 85 ? 6.562 -13.336 -13.711 1 98 85 ILE A C 1
ATOM 679 O O . ILE A 1 85 ? 7.227 -14.227 -14.234 1 98 85 ILE A O 1
ATOM 683 N N . ARG A 1 86 ? 7.098 -12.289 -13.125 1 98.56 86 ARG A N 1
ATOM 684 C CA . ARG A 1 86 ? 8.547 -12.125 -13.055 1 98.56 86 ARG A CA 1
ATOM 685 C C . ARG A 1 86 ? 8.984 -11.742 -11.641 1 98.56 86 ARG A C 1
ATOM 687 O O . ARG A 1 86 ? 8.18 -11.258 -10.844 1 98.56 86 ARG A O 1
ATOM 694 N N . GLY A 1 87 ? 10.266 -11.938 -11.438 1 98.31 87 GLY A N 1
ATOM 695 C CA . GLY A 1 87 ? 10.859 -11.523 -10.18 1 98.31 87 GLY A CA 1
ATOM 696 C C . GLY A 1 87 ? 12.25 -12.086 -9.969 1 98.31 87 GLY A C 1
ATOM 697 O O . GLY A 1 87 ? 12.922 -12.484 -10.922 1 98.31 87 GLY A O 1
ATOM 698 N N . ARG A 1 88 ? 12.664 -12.023 -8.719 1 98.38 88 ARG A N 1
ATOM 699 C CA . ARG A 1 88 ? 13.938 -12.594 -8.281 1 98.38 88 ARG A CA 1
ATOM 700 C C . ARG A 1 88 ? 13.734 -13.484 -7.059 1 98.38 88 ARG A C 1
ATOM 702 O O . ARG A 1 88 ? 13.07 -13.094 -6.098 1 98.38 88 ARG A O 1
ATOM 709 N N . ILE A 1 89 ? 14.352 -14.641 -7.137 1 97.62 89 ILE A N 1
ATOM 710 C CA . ILE A 1 89 ? 14.133 -15.578 -6.047 1 97.62 89 ILE A CA 1
ATOM 711 C C . ILE A 1 89 ? 15.469 -15.953 -5.41 1 97.62 89 ILE A C 1
ATOM 713 O O . ILE A 1 89 ? 16.469 -16.125 -6.109 1 97.62 89 ILE A O 1
ATOM 717 N N . GLU A 1 90 ? 15.5 -15.914 -4.184 1 97.19 90 GLU A N 1
ATOM 718 C CA . GLU A 1 90 ? 16.516 -16.516 -3.318 1 97.19 90 GLU A CA 1
ATOM 719 C C . GLU A 1 90 ? 15.867 -17.281 -2.174 1 97.19 90 GLU A C 1
ATOM 721 O O . GLU A 1 90 ? 14.641 -17.328 -2.055 1 97.19 90 GLU A O 1
ATOM 726 N N . TYR A 1 91 ? 16.688 -18 -1.517 1 95.88 91 TYR A N 1
ATOM 727 C CA . TYR A 1 91 ? 16.109 -18.781 -0.43 1 95.88 91 TYR A CA 1
ATOM 728 C C . TYR A 1 91 ? 15.32 -17.891 0.521 1 95.88 91 TYR A C 1
ATOM 730 O O . TYR A 1 91 ? 15.844 -16.891 1.036 1 95.88 91 TYR A O 1
ATOM 738 N N . GLY A 1 92 ? 14.148 -18.109 0.693 1 97.06 92 GLY A N 1
ATOM 739 C CA . GLY A 1 92 ? 13.289 -17.469 1.676 1 97.06 92 GLY A CA 1
ATOM 740 C C . GLY A 1 92 ? 12.789 -16.109 1.234 1 97.06 92 GLY A C 1
ATOM 741 O O . GLY A 1 92 ? 12.141 -15.398 2.004 1 97.06 92 GLY A O 1
ATOM 742 N N . SER A 1 93 ? 13.078 -15.719 0.033 1 98 93 SER A N 1
ATOM 743 C CA . SER A 1 93 ? 12.727 -14.359 -0.361 1 98 93 SER A CA 1
ATOM 744 C C . SER A 1 93 ? 12.492 -14.258 -1.864 1 98 93 SER A C 1
ATOM 746 O O . SER A 1 93 ? 13.258 -14.812 -2.654 1 98 93 SER A O 1
ATOM 748 N N . VAL A 1 94 ? 11.414 -13.664 -2.205 1 98.25 94 VAL A N 1
ATOM 749 C CA . VAL A 1 94 ? 11.141 -13.266 -3.58 1 98.25 94 VAL A CA 1
ATOM 750 C C . VAL A 1 94 ? 10.977 -11.75 -3.656 1 98.25 94 VAL A C 1
ATOM 752 O O . VAL A 1 94 ? 10.25 -11.156 -2.857 1 98.25 94 VAL A O 1
ATOM 755 N N . THR A 1 95 ? 11.68 -11.125 -4.602 1 97.81 95 THR A N 1
ATOM 756 C CA . THR A 1 95 ? 11.648 -9.672 -4.715 1 97.81 95 THR A CA 1
ATOM 757 C C . THR A 1 95 ? 11.352 -9.25 -6.148 1 97.81 95 THR A C 1
ATOM 759 O O . THR A 1 95 ? 11.367 -10.078 -7.062 1 97.81 95 THR A O 1
ATOM 762 N N . ASN A 1 96 ? 11.016 -7.965 -6.305 1 97 96 ASN A N 1
ATOM 763 C CA . ASN A 1 96 ? 10.773 -7.355 -7.605 1 97 96 ASN A CA 1
ATOM 764 C C . ASN A 1 96 ? 9.742 -8.148 -8.414 1 97 96 ASN A C 1
ATOM 766 O O . ASN A 1 96 ? 9.93 -8.367 -9.609 1 97 96 ASN A O 1
ATOM 770 N N . VAL A 1 97 ? 8.734 -8.617 -7.738 1 98.12 97 VAL A N 1
ATOM 771 C CA . VAL A 1 97 ? 7.707 -9.453 -8.352 1 98.12 97 VAL A CA 1
ATOM 772 C C . VAL A 1 97 ? 6.766 -8.586 -9.18 1 98.12 97 VAL A C 1
ATOM 774 O O . VAL A 1 97 ? 6.363 -7.5 -8.75 1 98.12 97 VAL A O 1
ATOM 777 N N . THR A 1 98 ? 6.41 -8.992 -10.375 1 97.62 98 THR A N 1
ATOM 778 C CA . THR A 1 98 ? 5.355 -8.422 -11.211 1 97.62 98 THR A CA 1
ATOM 779 C C . THR A 1 98 ? 4.379 -9.508 -11.664 1 97.62 98 THR A C 1
ATOM 781 O O . THR A 1 98 ? 4.738 -10.688 -11.734 1 97.62 98 THR A O 1
ATOM 784 N N . GLY A 1 99 ? 3.143 -9.117 -11.82 1 97.81 99 GLY A N 1
ATOM 785 C CA . GLY A 1 99 ? 2.172 -10.031 -12.406 1 97.81 99 GLY A CA 1
ATOM 786 C C . GLY A 1 99 ? 1.253 -10.656 -11.375 1 97.81 99 GLY A C 1
ATOM 787 O O . GLY A 1 99 ? 0.439 -11.523 -11.703 1 97.81 99 GLY A O 1
ATOM 788 N N . ILE A 1 100 ? 1.38 -10.328 -10.148 1 97.56 100 ILE A N 1
ATOM 789 C CA . ILE A 1 100 ? 0.499 -10.836 -9.102 1 97.56 100 ILE A CA 1
ATOM 790 C C . ILE A 1 100 ? -0.194 -9.672 -8.398 1 97.56 100 ILE A C 1
ATOM 792 O O . ILE A 1 100 ? 0.454 -8.695 -8.016 1 97.56 100 ILE A O 1
ATOM 796 N N . GLN A 1 101 ? -1.523 -9.766 -8.25 1 95.81 101 GLN A N 1
ATOM 797 C CA . GLN A 1 101 ? -2.311 -8.773 -7.516 1 95.81 101 GLN A CA 1
ATOM 798 C C . GLN A 1 101 ? -3.297 -9.453 -6.566 1 95.81 101 GLN A C 1
ATOM 800 O O . GLN A 1 101 ? -3.73 -10.578 -6.816 1 95.81 101 GLN A O 1
ATOM 805 N N . THR A 1 102 ? -3.562 -8.828 -5.508 1 93.75 102 THR A N 1
ATOM 806 C CA . THR A 1 102 ? -4.578 -9.336 -4.594 1 93.75 102 THR A CA 1
ATOM 807 C C . THR A 1 102 ? -5.633 -8.273 -4.309 1 93.75 102 THR A C 1
ATOM 809 O O . THR A 1 102 ? -5.32 -7.086 -4.234 1 93.75 102 THR A O 1
ATOM 812 N N . LYS A 1 103 ? -6.809 -8.742 -4.23 1 89 103 LYS A N 1
ATOM 813 C CA . LYS A 1 103 ? -7.895 -7.84 -3.863 1 89 103 LYS A CA 1
ATOM 814 C C . LYS A 1 103 ? -7.922 -7.602 -2.357 1 89 103 LYS A C 1
ATOM 816 O O . LYS A 1 103 ? -8.023 -8.547 -1.573 1 89 103 LYS A O 1
ATOM 821 N N . LYS A 1 104 ? -7.836 -6.438 -1.936 1 85.56 104 LYS A N 1
ATOM 822 C CA . LYS A 1 104 ? -7.816 -6.09 -0.517 1 85.56 104 LYS A CA 1
ATOM 823 C C . LYS A 1 104 ? -8.891 -5.062 -0.188 1 85.56 104 LYS A C 1
ATOM 825 O O . LYS A 1 104 ? -9.227 -4.215 -1.02 1 85.56 104 LYS A O 1
ATOM 830 N N . LEU A 1 105 ? -9.492 -5.418 1.02 1 77.38 105 LEU A N 1
ATOM 831 C CA . LEU A 1 105 ? -10.336 -4.406 1.643 1 77.38 105 LEU A CA 1
ATOM 832 C C . LEU A 1 105 ? -9.57 -3.656 2.73 1 77.38 105 LEU A C 1
ATOM 834 O O . LEU A 1 105 ? -9.047 -4.273 3.664 1 77.38 105 LEU A O 1
ATOM 838 N N . PHE A 1 106 ? -9.109 -2.639 2.268 1 65.56 106 PHE A N 1
ATOM 839 C CA . PHE A 1 106 ? -8.203 -2.029 3.234 1 65.56 106 PHE A CA 1
ATOM 840 C C . PHE A 1 106 ? -8.93 -0.97 4.059 1 65.56 106 PHE A C 1
ATOM 842 O O . PHE A 1 106 ? -9.938 -0.418 3.619 1 65.56 106 PHE A O 1
ATOM 849 N N . PHE A 1 107 ? -8.273 -0.822 5.141 1 84.38 107 PHE A N 1
ATOM 850 C CA . PHE A 1 107 ? -8.797 0.227 6.012 1 84.38 107 PHE A CA 1
ATOM 851 C C . PHE A 1 107 ? -7.785 1.363 6.148 1 84.38 107 PHE A C 1
ATOM 853 O O . PHE A 1 107 ? -7.441 2.014 5.16 1 84.38 107 PHE A O 1
ATOM 860 N N . TRP A 1 108 ? -6.871 1.34 7.312 1 88.94 108 TRP A N 1
ATOM 861 C CA . TRP A 1 108 ? -5.973 2.465 7.543 1 88.94 108 TRP A CA 1
ATOM 862 C C . TRP A 1 108 ? -4.609 2.213 6.902 1 88.94 108 TRP A C 1
ATOM 864 O O . TRP A 1 108 ? -3.969 1.194 7.172 1 88.94 108 TRP A O 1
ATOM 874 N N . VAL A 1 109 ? -4.113 3.145 6.137 1 91.69 109 VAL A N 1
ATOM 875 C CA . VAL A 1 109 ? -2.812 3.029 5.484 1 91.69 109 VAL A CA 1
ATOM 876 C C . VAL A 1 109 ? -1.994 4.293 5.734 1 91.69 109 VAL A C 1
ATOM 878 O O . VAL A 1 109 ? -2.541 5.398 5.766 1 91.69 109 VAL A O 1
ATOM 881 N N . PRO A 1 110 ? -0.752 4.129 5.852 1 93.44 110 PRO A N 1
ATOM 882 C CA . PRO A 1 110 ? 0.092 5.293 6.137 1 93.44 110 PRO A CA 1
ATOM 883 C C . PRO A 1 110 ? 0.393 6.121 4.891 1 93.44 110 PRO A C 1
ATOM 885 O O . PRO A 1 110 ? 0.679 5.562 3.826 1 93.44 110 PRO A O 1
ATOM 888 N N . VAL A 1 111 ? 0.344 7.367 5.008 1 95.81 111 VAL A N 1
ATOM 889 C CA . VAL A 1 111 ? 0.836 8.289 3.988 1 95.81 111 VAL A CA 1
ATOM 890 C C . VAL A 1 111 ? 2.311 8.594 4.234 1 95.81 111 VAL A C 1
ATOM 892 O O . VAL A 1 111 ? 2.674 9.117 5.289 1 95.81 111 VAL A O 1
ATOM 895 N N . THR A 1 112 ? 3.1 8.32 3.234 1 96.25 112 THR A N 1
ATOM 896 C CA . THR A 1 112 ? 4.531 8.438 3.477 1 96.25 112 THR A CA 1
ATOM 897 C C . THR A 1 112 ? 5.137 9.547 2.621 1 96.25 112 THR A C 1
ATOM 899 O O . THR A 1 112 ? 6.312 9.883 2.779 1 96.25 112 THR A O 1
ATOM 902 N N . GLY A 1 113 ? 4.348 10.125 1.701 1 97.31 113 GLY A N 1
ATOM 903 C CA . GLY A 1 113 ? 4.816 11.203 0.854 1 97.31 113 GLY A CA 1
ATOM 904 C C . GLY A 1 113 ? 3.707 11.867 0.055 1 97.31 113 GLY A C 1
ATOM 905 O O . GLY A 1 113 ? 2.621 11.297 -0.091 1 97.31 113 GLY A O 1
ATOM 906 N N . ILE A 1 114 ? 4.023 13.047 -0.406 1 98.06 114 ILE A N 1
ATOM 907 C CA . ILE A 1 114 ? 3.092 13.828 -1.212 1 98.06 114 ILE A CA 1
ATOM 908 C C . ILE A 1 114 ? 3.861 14.617 -2.27 1 98.06 114 ILE A C 1
ATOM 910 O O . ILE A 1 114 ? 4.855 15.281 -1.961 1 98.06 114 ILE A O 1
ATOM 914 N N . ASP A 1 115 ? 3.408 14.547 -3.424 1 98.06 115 ASP A N 1
ATOM 915 C CA . ASP A 1 115 ? 3.932 15.406 -4.488 1 98.06 115 ASP A CA 1
ATOM 916 C C . ASP A 1 115 ? 2.852 16.344 -5.02 1 98.06 115 ASP A C 1
ATOM 918 O O . ASP A 1 115 ? 1.699 15.945 -5.184 1 98.06 115 ASP A O 1
ATOM 922 N N . SER A 1 116 ? 3.283 17.516 -5.27 1 97 116 SER A N 1
ATOM 923 C CA . SER A 1 116 ? 2.371 18.516 -5.82 1 97 116 SER A CA 1
ATOM 924 C C . SER A 1 116 ? 2.73 18.844 -7.262 1 97 116 SER A C 1
ATOM 926 O O . SER A 1 116 ? 3.885 19.156 -7.566 1 97 116 SER A O 1
ATOM 928 N N . ALA A 1 117 ? 1.673 18.641 -8.18 1 88.31 117 ALA A N 1
ATOM 929 C CA . ALA A 1 117 ? 1.868 19.078 -9.562 1 88.31 117 ALA A CA 1
ATOM 930 C C . ALA A 1 117 ? 0.535 19.406 -10.219 1 88.31 117 ALA A C 1
ATOM 932 O O . ALA A 1 117 ? -0.42 18.641 -10.133 1 88.31 117 ALA A O 1
ATOM 933 N N . LEU A 1 118 ? 0.562 20.531 -10.938 1 88.19 118 LEU A N 1
ATOM 934 C CA . LEU A 1 118 ? -0.472 20.906 -11.891 1 88.19 118 LEU A CA 1
ATOM 935 C C . LEU A 1 118 ? -1.857 20.812 -11.258 1 88.19 118 LEU A C 1
ATOM 937 O O . LEU A 1 118 ? -2.766 20.203 -11.828 1 88.19 118 LEU A O 1
ATOM 941 N N . GLY A 1 119 ? -2.021 21.219 -10.078 1 93.31 119 GLY A N 1
ATOM 942 C CA . GLY A 1 119 ? -3.352 21.266 -9.492 1 93.31 119 GLY A CA 1
ATOM 943 C C . GLY A 1 119 ? -3.752 19.969 -8.812 1 93.31 119 GLY A C 1
ATOM 944 O O . GLY A 1 119 ? -4.875 19.844 -8.312 1 93.31 119 GLY A O 1
ATOM 945 N N . PHE A 1 120 ? -2.775 19 -8.758 1 97 120 PHE A N 1
ATOM 946 C CA . PHE A 1 120 ? -3.039 17.719 -8.117 1 97 120 PHE A CA 1
ATOM 947 C C . PHE A 1 120 ? -1.987 17.422 -7.055 1 97 120 PHE A C 1
ATOM 949 O O . PHE A 1 120 ? -0.879 17.953 -7.102 1 97 120 PHE A O 1
ATOM 956 N N . LEU A 1 121 ? -2.48 16.609 -6.105 1 97.69 121 LEU A N 1
ATOM 957 C CA . LEU A 1 121 ? -1.582 16.031 -5.113 1 97.69 121 LEU A CA 1
ATOM 958 C C . LEU A 1 121 ? -1.506 14.516 -5.262 1 97.69 121 LEU A C 1
ATOM 960 O O . LEU A 1 121 ? -2.535 13.844 -5.32 1 97.69 121 LEU A O 1
ATOM 964 N N . ARG A 1 122 ? -0.313 14.047 -5.41 1 97.12 122 ARG A N 1
ATOM 965 C 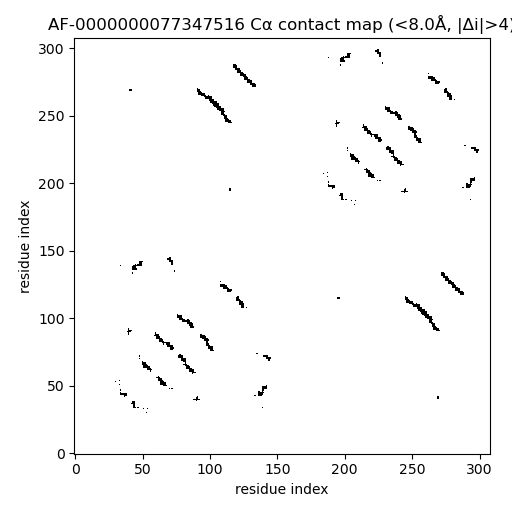CA . ARG A 1 122 ? -0.091 12.609 -5.402 1 97.12 122 ARG A CA 1
ATOM 966 C C . ARG A 1 122 ? 0.357 12.133 -4.027 1 97.12 122 ARG A C 1
ATOM 968 O O . ARG A 1 122 ? 1.439 12.492 -3.559 1 97.12 122 ARG A O 1
ATOM 975 N N . PHE A 1 123 ? -0.448 11.289 -3.471 1 96.62 123 PHE A N 1
ATOM 976 C CA . PHE A 1 123 ? -0.147 10.742 -2.154 1 96.62 123 PHE A CA 1
ATOM 977 C C . PHE A 1 123 ? 0.477 9.352 -2.275 1 96.62 123 PHE A C 1
ATOM 979 O O . PHE A 1 123 ? -0.054 8.484 -2.975 1 96.62 123 PHE A O 1
ATOM 986 N N . HIS A 1 124 ? 1.575 9.195 -1.631 1 94.44 124 HIS A N 1
ATOM 987 C CA . HIS A 1 124 ? 2.27 7.91 -1.63 1 94.44 124 HIS A CA 1
ATOM 988 C C . HIS A 1 124 ? 1.947 7.113 -0.372 1 94.44 124 HIS A C 1
ATOM 990 O O . HIS A 1 124 ? 1.97 7.652 0.736 1 94.44 124 HIS A O 1
ATOM 996 N N . ILE A 1 125 ? 1.589 5.938 -0.686 1 89.44 125 ILE A N 1
ATOM 997 C CA . ILE A 1 125 ? 1.294 4.996 0.391 1 89.44 125 ILE A CA 1
ATOM 998 C C . ILE A 1 125 ? 2.43 3.984 0.517 1 89.44 125 ILE A C 1
ATOM 1000 O O . ILE A 1 125 ? 2.859 3.396 -0.479 1 89.44 125 ILE A O 1
ATOM 1004 N N . GLY A 1 126 ? 2.996 3.996 1.757 1 79.25 126 GLY A N 1
ATOM 1005 C CA . GLY A 1 126 ? 4.18 3.17 1.928 1 79.25 126 GLY A CA 1
ATOM 1006 C C . GLY A 1 126 ? 3.859 1.726 2.256 1 79.25 126 GLY A C 1
ATOM 1007 O O . GLY A 1 126 ? 2.693 1.323 2.236 1 79.25 126 GLY A O 1
ATOM 1008 N N . PRO A 1 127 ? 5.191 1.31 2.613 1 80.31 127 PRO A N 1
ATOM 1009 C CA . PRO A 1 127 ? 5.102 -0.119 2.303 1 80.31 127 PRO A CA 1
ATOM 1010 C C . PRO A 1 127 ? 4.074 -0.847 3.17 1 80.31 127 PRO A C 1
ATOM 1012 O O . PRO A 1 127 ? 3.934 -0.536 4.355 1 80.31 127 PRO A O 1
ATOM 1015 N N . LEU A 1 128 ? 3.338 -1.505 2.447 1 89 128 LEU A N 1
ATOM 1016 C CA . LEU A 1 128 ? 2.4 -2.365 3.162 1 89 128 LEU A CA 1
ATOM 1017 C C . LEU A 1 128 ? 2.803 -3.832 3.031 1 89 128 LEU A C 1
ATOM 1019 O O . LEU A 1 128 ? 3.469 -4.215 2.068 1 89 128 LEU A O 1
ATOM 1023 N N . SER A 1 129 ? 2.6 -4.504 4.078 1 90.88 129 SER A N 1
ATOM 1024 C CA . SER A 1 129 ? 2.828 -5.945 4.051 1 90.88 129 SER A CA 1
ATOM 1025 C C . SER A 1 129 ? 1.799 -6.688 4.898 1 90.88 129 SER A C 1
ATOM 1027 O O . SER A 1 129 ? 1.157 -6.09 5.766 1 90.88 129 SER A O 1
ATOM 1029 N N . GLU A 1 130 ? 1.698 -7.945 4.59 1 91.31 130 GLU A N 1
ATOM 1030 C CA . GLU A 1 130 ? 0.773 -8.789 5.34 1 91.31 130 GLU A CA 1
ATOM 1031 C C . GLU A 1 130 ? 1.34 -10.195 5.531 1 91.31 130 GLU A C 1
ATOM 1033 O O . GLU A 1 130 ? 1.913 -10.773 4.602 1 91.31 130 GLU A O 1
ATOM 1038 N N . LYS A 1 131 ? 1.16 -10.625 6.742 1 94 131 LYS A N 1
ATOM 1039 C CA . LYS A 1 131 ? 1.59 -11.984 7.062 1 94 131 LYS A CA 1
ATOM 1040 C C . LYS A 1 131 ? 0.431 -12.969 6.941 1 94 131 LYS A C 1
ATOM 1042 O O . LYS A 1 131 ? -0.656 -12.727 7.469 1 94 131 LYS A O 1
ATOM 1047 N N . LEU A 1 132 ? 0.656 -14.055 6.238 1 95.62 132 LEU A N 1
ATOM 1048 C CA . LEU A 1 132 ? -0.328 -15.117 6.086 1 95.62 132 LEU A CA 1
ATOM 1049 C C . LEU A 1 132 ? 0.284 -16.484 6.41 1 95.62 132 LEU A C 1
ATOM 1051 O O . LEU A 1 132 ? 1.476 -16.703 6.18 1 95.62 132 LEU A O 1
ATOM 1055 N N . PRO A 1 133 ? -0.505 -17.359 6.949 1 96.56 133 PRO A N 1
ATOM 1056 C CA . PRO A 1 133 ? 0.039 -18.688 7.195 1 96.56 133 PRO A CA 1
ATOM 1057 C C . PRO A 1 133 ? 0.459 -19.406 5.914 1 96.56 133 PRO A C 1
ATOM 1059 O O . PRO A 1 133 ? -0.309 -19.453 4.949 1 96.56 133 PRO A O 1
ATOM 1062 N N . ALA A 1 134 ? 1.62 -20.047 5.988 1 97.06 134 ALA A N 1
ATOM 1063 C CA . ALA A 1 134 ? 2.146 -20.75 4.82 1 97.06 134 ALA A CA 1
ATOM 1064 C C . ALA A 1 134 ? 1.257 -21.922 4.441 1 97.06 134 ALA A C 1
ATOM 1066 O O . ALA A 1 134 ? 1.16 -22.281 3.266 1 97.06 134 ALA A O 1
ATOM 1067 N N . LYS A 1 135 ? 0.68 -22.453 5.41 1 95.88 135 LYS A N 1
ATOM 1068 C CA . LYS A 1 135 ? -0.167 -23.625 5.219 1 95.88 135 LYS A CA 1
ATOM 1069 C C . LYS A 1 135 ? -1.25 -23.359 4.176 1 95.88 135 LYS A C 1
ATOM 1071 O O . LYS A 1 135 ? -1.66 -24.266 3.451 1 95.88 135 LYS A O 1
ATOM 1076 N N . GLN A 1 136 ? -1.637 -22.109 4.074 1 96.19 136 GLN A N 1
ATOM 1077 C CA . GLN A 1 136 ? -2.678 -21.719 3.127 1 96.19 136 GLN A CA 1
ATOM 1078 C C . GLN A 1 136 ? -2.232 -21.969 1.689 1 96.19 136 GLN A C 1
ATOM 1080 O O . GLN A 1 136 ? -3.066 -22.109 0.793 1 96.19 136 GLN A O 1
ATOM 1085 N N . PHE A 1 137 ? -0.911 -22.094 1.527 1 96.62 137 PHE A N 1
ATOM 1086 C CA . PHE A 1 137 ? -0.373 -22.172 0.174 1 96.62 137 PHE A CA 1
ATOM 1087 C C . PHE A 1 137 ? 0.317 -23.5 -0.07 1 96.62 137 PHE A C 1
ATOM 1089 O O . PHE A 1 137 ? 1.221 -23.594 -0.903 1 96.62 137 PHE A O 1
ATOM 1096 N N . GLU A 1 138 ? -0.048 -24.5 0.609 1 95.12 138 GLU A N 1
ATOM 1097 C CA . GLU A 1 138 ? 0.606 -25.812 0.511 1 95.12 138 GLU A CA 1
ATOM 1098 C C . GLU A 1 138 ? 0.161 -26.562 -0.742 1 95.12 138 GLU A C 1
ATOM 1100 O O . GLU A 1 138 ? 0.98 -27.172 -1.429 1 95.12 138 GLU A O 1
ATOM 1105 N N . MET A 1 139 ? -1.101 -26.484 -1.024 1 94.25 139 MET A N 1
ATOM 1106 C CA . MET A 1 139 ? -1.632 -27.203 -2.178 1 94.25 139 MET A CA 1
ATOM 1107 C C . MET A 1 139 ? -1.699 -26.297 -3.402 1 94.25 139 MET A C 1
ATOM 1109 O O . MET A 1 139 ? -2.066 -25.125 -3.295 1 94.25 139 MET A O 1
ATOM 1113 N N . VAL A 1 140 ? -1.331 -26.891 -4.5 1 94.62 140 VAL A N 1
ATOM 1114 C CA . VAL A 1 140 ? -1.403 -26.156 -5.758 1 94.62 140 VAL A CA 1
ATOM 1115 C C . VAL A 1 140 ? -2.861 -25.844 -6.094 1 94.62 140 VAL A C 1
ATOM 1117 O O . VAL A 1 140 ? -3.668 -26.766 -6.277 1 94.62 140 VAL A O 1
ATOM 1120 N N . PRO A 1 141 ? -3.154 -24.531 -6.188 1 93.88 141 PRO A N 1
ATOM 1121 C CA . PRO A 1 141 ? -4.562 -24.219 -6.43 1 93.88 141 PRO A CA 1
ATOM 1122 C C . PRO A 1 141 ? -4.957 -24.359 -7.895 1 93.88 141 PRO A C 1
ATOM 1124 O O . PRO A 1 141 ? -4.105 -24.281 -8.781 1 93.88 141 PRO A O 1
ATOM 1127 N N . ILE A 1 142 ? -6.223 -24.609 -8.086 1 87.56 142 ILE A N 1
ATOM 1128 C CA . ILE A 1 142 ? -6.793 -24.688 -9.43 1 87.56 142 ILE A CA 1
ATOM 1129 C C . ILE A 1 142 ? -7.203 -23.297 -9.906 1 87.56 142 ILE A C 1
ATOM 1131 O O . ILE A 1 142 ? -7.844 -22.547 -9.164 1 87.56 142 ILE A O 1
ATOM 1135 N N . CYS A 1 143 ? -6.812 -23.031 -11.102 1 88.31 143 CYS A N 1
ATOM 1136 C CA . CYS A 1 143 ? -7.129 -21.75 -11.695 1 88.31 143 CYS A CA 1
ATOM 1137 C C . CYS A 1 143 ? -8.617 -21.625 -11.992 1 88.31 143 CYS A C 1
ATOM 1139 O O . CYS A 1 143 ? -9.219 -22.547 -12.547 1 88.31 143 CYS A O 1
ATOM 1141 N N . LYS A 1 144 ? -9.117 -20.547 -11.422 1 83.19 144 LYS A N 1
ATOM 1142 C CA . LYS A 1 144 ? -10.469 -20.172 -11.844 1 83.19 144 LYS A CA 1
ATOM 1143 C C . LYS A 1 144 ? -10.43 -19.109 -12.938 1 83.19 144 LYS A C 1
ATOM 1145 O O . LYS A 1 144 ? -9.555 -18.25 -12.953 1 83.19 144 LYS A O 1
ATOM 1150 N N . HIS A 1 145 ? -11.031 -19.312 -14.039 1 70.38 145 HIS A N 1
ATOM 1151 C CA . HIS A 1 145 ? -11.094 -18.312 -15.102 1 70.38 145 HIS A CA 1
ATOM 1152 C C . HIS A 1 145 ? -12.039 -17.172 -14.742 1 70.38 145 HIS A C 1
ATOM 1154 O O . HIS A 1 145 ? -13 -17.375 -13.992 1 70.38 145 HIS A O 1
ATOM 1160 N N . LYS A 1 146 ? -11.602 -15.891 -14.734 1 59.47 146 LYS A N 1
ATOM 1161 C CA . LYS A 1 146 ? -12.539 -14.805 -14.461 1 59.47 146 LYS A CA 1
ATOM 1162 C C . LYS A 1 146 ? -13.914 -15.117 -15.055 1 59.47 146 LYS A C 1
ATOM 1164 O O . LYS A 1 146 ? -14.055 -15.273 -16.266 1 59.47 146 LYS A O 1
ATOM 1169 N N . VAL A 1 147 ? -14.672 -16.016 -14.594 1 49.44 147 VAL A N 1
ATOM 1170 C CA . VAL A 1 147 ? -16.031 -15.805 -15.102 1 49.44 147 VAL A CA 1
ATOM 1171 C C . VAL A 1 147 ? -16.406 -14.336 -14.977 1 49.44 147 VAL A C 1
ATOM 1173 O O . VAL A 1 147 ? -16.625 -13.828 -13.867 1 49.44 147 VAL A O 1
ATOM 1176 N N . LEU A 1 148 ? -15.633 -13.453 -15.312 1 42.75 148 LEU A N 1
ATOM 1177 C CA . LEU A 1 148 ? -16.281 -12.172 -15.117 1 42.75 148 LEU A CA 1
ATOM 1178 C C . LEU A 1 148 ? -17.797 -12.281 -15.359 1 42.75 148 LEU A C 1
ATOM 1180 O O . LEU A 1 148 ? -18.25 -13.242 -15.969 1 42.75 148 LEU A O 1
ATOM 1184 N N . THR A 1 149 ? -18.594 -10.93 -15.344 1 39.16 149 THR A N 1
ATOM 1185 C CA . THR A 1 149 ? -19.922 -10.344 -15.469 1 39.16 149 THR A CA 1
ATOM 1186 C C . THR A 1 149 ? -20.516 -10.641 -16.844 1 39.16 149 THR A C 1
ATOM 1188 O O . THR A 1 149 ? -20.078 -10.102 -17.844 1 39.16 149 THR A O 1
ATOM 1191 N N . GLN A 1 150 ? -20.875 -11.703 -17.469 1 35.75 150 GLN A N 1
ATOM 1192 C CA . GLN A 1 150 ? -22.109 -11.672 -18.25 1 35.75 150 GLN A CA 1
ATOM 1193 C C . GLN A 1 150 ? -23.188 -10.867 -17.531 1 35.75 150 GLN A C 1
ATOM 1195 O O . GLN A 1 150 ? -24.25 -10.617 -18.078 1 35.75 150 GLN A O 1
ATOM 1200 N N . ALA A 1 151 ? -23.328 -10.57 -16.359 1 36.66 151 ALA A N 1
ATOM 1201 C CA . ALA A 1 151 ? -24.5 -9.852 -15.875 1 36.66 151 ALA A CA 1
ATOM 1202 C C . ALA A 1 151 ? -24.531 -8.422 -16.406 1 36.66 151 ALA A C 1
ATOM 1204 O O . ALA A 1 151 ? -25.594 -7.828 -16.562 1 36.66 151 ALA A O 1
ATOM 1205 N N . PHE A 1 152 ? -23.453 -7.578 -16.469 1 33.19 152 PHE A N 1
ATOM 1206 C CA . PHE A 1 152 ? -23.844 -6.219 -16.828 1 33.19 152 PHE A CA 1
ATOM 1207 C C . PHE A 1 152 ? -23.969 -6.066 -18.344 1 33.19 152 PHE A C 1
ATOM 1209 O O . PHE A 1 152 ? -24.125 -4.953 -18.844 1 33.19 152 PHE A O 1
ATOM 1216 N N . GLU A 1 153 ? -23.609 -6.957 -19.141 1 28.53 153 GLU A N 1
ATOM 1217 C CA . GLU A 1 153 ? -23.969 -6.715 -20.531 1 28.53 153 GLU A CA 1
ATOM 1218 C C . GLU A 1 153 ? -25.422 -7.082 -20.797 1 28.53 153 GLU A C 1
ATOM 1220 O O . GLU A 1 153 ? -25.922 -6.895 -21.906 1 28.53 153 GLU A O 1
ATOM 1225 N N . ARG A 1 154 ? -26.141 -7.555 -19.797 1 22.38 154 ARG A N 1
ATOM 1226 C CA . ARG A 1 154 ? -27.547 -7.43 -20.203 1 22.38 154 ARG A CA 1
ATOM 1227 C C . ARG A 1 154 ? -28.078 -6.031 -19.891 1 22.38 154 ARG A C 1
ATOM 1229 O O . ARG A 1 154 ? -27.781 -5.469 -18.844 1 22.38 154 ARG A O 1
ATOM 1236 N N . MET B 1 1 ? 21.172 66.688 66.562 1 34.22 1 MET B N 1
ATOM 1237 C CA . MET B 1 1 ? 21.703 65.625 65.75 1 34.22 1 MET B CA 1
ATOM 1238 C C . MET B 1 1 ? 20.672 65.188 64.688 1 34.22 1 MET B C 1
ATOM 1240 O O . MET B 1 1 ? 19.578 64.75 65 1 34.22 1 MET B O 1
ATOM 1244 N N . ALA B 1 2 ? 20.734 65.875 63.562 1 45.31 2 ALA B N 1
ATOM 1245 C CA . ALA B 1 2 ? 19.875 66 62.375 1 45.31 2 ALA B CA 1
ATOM 1246 C C . ALA B 1 2 ? 19.859 64.688 61.625 1 45.31 2 ALA B C 1
ATOM 1248 O O . ALA B 1 2 ? 20.906 64.188 61.125 1 45.31 2 ALA B O 1
ATOM 1249 N N . SER B 1 3 ? 19.047 63.688 62.031 1 46.38 3 SER B N 1
ATOM 1250 C CA . SER B 1 3 ? 18.906 62.375 61.406 1 46.38 3 SER B CA 1
ATOM 1251 C C . SER B 1 3 ? 18.375 62.469 60 1 46.38 3 SER B C 1
ATOM 1253 O O . SER B 1 3 ? 17.406 63.156 59.719 1 46.38 3 SER B O 1
ATOM 1255 N N . THR B 1 4 ? 19.328 62.312 59 1 50.06 4 THR B N 1
ATOM 1256 C CA . THR B 1 4 ? 19.234 62.281 57.562 1 50.06 4 THR B CA 1
ATOM 1257 C C . THR B 1 4 ? 18.359 61.125 57.094 1 50.06 4 THR B C 1
ATOM 1259 O O . THR B 1 4 ? 18.734 59.938 57.25 1 50.06 4 THR B O 1
ATOM 1262 N N . PRO B 1 5 ? 17 61.156 57.344 1 53.78 5 PRO B N 1
ATOM 1263 C CA . PRO B 1 5 ? 16.188 60 56.938 1 53.78 5 PRO B CA 1
ATOM 1264 C C . PRO B 1 5 ? 16.125 59.844 55.406 1 53.78 5 PRO B C 1
ATOM 1266 O O . PRO B 1 5 ? 15.398 59 54.906 1 53.78 5 PRO B O 1
ATOM 1269 N N . SER B 1 6 ? 16.859 60.688 54.562 1 55.88 6 SER B N 1
ATOM 1270 C CA . SER B 1 6 ? 16.25 60.844 53.25 1 55.88 6 SER B CA 1
ATOM 1271 C C . SER B 1 6 ? 16.516 59.625 52.375 1 55.88 6 SER B C 1
ATOM 1273 O O . SER B 1 6 ? 16.125 59.625 51.188 1 55.88 6 SER B O 1
ATOM 1275 N N . SER B 1 7 ? 17.438 58.656 52.875 1 60.19 7 SER B N 1
ATOM 1276 C CA . SER B 1 7 ? 18.031 57.875 51.781 1 60.19 7 SER B CA 1
ATOM 1277 C C . SER B 1 7 ? 17.109 56.719 51.375 1 60.19 7 SER B C 1
ATOM 1279 O O . SER B 1 7 ? 17.406 55.969 50.438 1 60.19 7 SER B O 1
ATOM 1281 N N . MET B 1 8 ? 16 56.531 52.219 1 60.22 8 MET B N 1
ATOM 1282 C CA . MET B 1 8 ? 15.281 55.281 51.938 1 60.22 8 MET B CA 1
ATOM 1283 C C . MET B 1 8 ? 14.289 55.469 50.812 1 60.22 8 MET B C 1
ATOM 1285 O O . MET B 1 8 ? 13.844 54.5 50.188 1 60.22 8 MET B O 1
ATOM 1289 N N . ALA B 1 9 ? 13.914 56.75 50.5 1 65.44 9 ALA B N 1
ATOM 1290 C CA . ALA B 1 9 ? 12.867 56.969 49.5 1 65.44 9 ALA B CA 1
ATOM 1291 C C . ALA B 1 9 ? 13.398 56.781 48.062 1 65.44 9 ALA B C 1
ATOM 1293 O O . ALA B 1 9 ? 12.664 56.344 47.188 1 65.44 9 ALA B O 1
ATOM 1294 N N . SER B 1 10 ? 14.758 56.875 47.969 1 66.75 10 SER B N 1
ATOM 1295 C CA . SER B 1 10 ? 15.336 56.812 46.625 1 66.75 10 SER B CA 1
ATOM 1296 C C . SER B 1 10 ? 15.453 55.375 46.125 1 66.75 10 SER B C 1
ATOM 1298 O O . SER B 1 10 ? 15.281 55.125 44.938 1 66.75 10 SER B O 1
ATOM 1300 N N . ILE B 1 11 ? 15.484 54.531 47.125 1 67.69 11 ILE B N 1
ATOM 1301 C CA . ILE B 1 11 ? 15.711 53.156 46.719 1 67.69 11 ILE B CA 1
ATOM 1302 C C . ILE B 1 11 ? 14.398 52.531 46.219 1 67.69 11 ILE B C 1
ATOM 1304 O O . ILE B 1 11 ? 14.383 51.781 45.25 1 67.69 11 ILE B O 1
ATOM 1308 N N . SER B 1 12 ? 13.281 53.031 46.781 1 67.62 12 SER B N 1
ATOM 1309 C CA . SER B 1 12 ? 11.984 52.469 46.406 1 67.62 12 SER B CA 1
ATOM 1310 C C . SER B 1 12 ? 11.586 52.875 45 1 67.62 12 SER B C 1
ATOM 1312 O O . SER B 1 12 ? 11.031 52.094 44.25 1 67.62 12 SER B O 1
ATOM 1314 N N . LEU B 1 13 ? 12.023 54.094 44.625 1 68.94 13 LEU B N 1
ATOM 1315 C CA . LEU B 1 13 ? 11.68 54.594 43.312 1 68.94 13 LEU B CA 1
ATOM 1316 C C . LEU B 1 13 ? 12.5 53.875 42.219 1 68.94 13 LEU B C 1
ATOM 1318 O O . LEU B 1 13 ? 11.992 53.562 41.156 1 68.94 13 LEU B O 1
ATOM 1322 N N . LEU B 1 14 ? 13.734 53.469 42.625 1 67.31 14 LEU B N 1
ATOM 1323 C CA . LEU B 1 14 ? 14.602 52.781 41.656 1 67.31 14 LEU B CA 1
ATOM 1324 C C . LEU B 1 14 ? 14.109 51.344 41.438 1 67.31 14 LEU B C 1
ATOM 1326 O O . LEU B 1 14 ? 14.133 50.844 40.312 1 67.31 14 LEU B O 1
ATOM 1330 N N . LEU B 1 15 ? 13.523 50.812 42.5 1 66.88 15 LEU B N 1
ATOM 1331 C CA . LEU B 1 15 ? 13.031 49.438 42.344 1 66.88 15 LEU B CA 1
ATOM 1332 C C . LEU B 1 15 ? 11.758 49.406 41.531 1 66.88 15 LEU B C 1
ATOM 1334 O O . LEU B 1 15 ? 11.547 48.469 40.75 1 66.88 15 LEU B O 1
ATOM 1338 N N . LEU B 1 16 ? 10.977 50.469 41.594 1 65.12 16 LEU B N 1
ATOM 1339 C CA . LEU B 1 16 ? 9.766 50.531 40.781 1 65.12 16 LEU B CA 1
ATOM 1340 C C . LEU B 1 16 ? 10.102 50.719 39.312 1 65.12 16 LEU B C 1
ATOM 1342 O O . LEU B 1 16 ? 9.422 50.156 38.438 1 65.12 16 LEU B O 1
ATOM 1346 N N . SER B 1 17 ? 11.219 51.438 38.969 1 66.62 17 SER B N 1
ATOM 1347 C CA . SER B 1 17 ? 11.602 51.656 37.594 1 66.62 17 SER B CA 1
ATOM 1348 C C . SER B 1 17 ? 12.148 50.375 36.969 1 66.62 17 SER B C 1
ATOM 1350 O O . SER B 1 17 ? 11.93 50.094 35.781 1 66.62 17 SER B O 1
ATOM 1352 N N . LEU B 1 18 ? 12.812 49.531 37.75 1 63.25 18 LEU B N 1
ATOM 1353 C CA . LEU B 1 18 ? 13.383 48.312 37.188 1 63.25 18 LEU B CA 1
ATOM 1354 C C . LEU B 1 18 ? 12.281 47.312 36.875 1 63.25 18 LEU B C 1
ATOM 1356 O O . LEU B 1 18 ? 12.406 46.531 35.906 1 63.25 18 LEU B O 1
ATOM 1360 N N . SER B 1 19 ? 11.148 47.375 37.625 1 62.25 19 SER B N 1
ATOM 1361 C CA . SER B 1 19 ? 10.07 46.438 37.344 1 62.25 19 SER B CA 1
ATOM 1362 C C . SER B 1 19 ? 9.43 46.719 36 1 62.25 19 SER B C 1
ATOM 1364 O O . SER B 1 19 ? 8.883 45.812 35.344 1 62.25 19 SER B O 1
ATOM 1366 N N . LEU B 1 20 ? 9.422 48 35.531 1 59.25 20 LEU B N 1
ATOM 1367 C CA . LEU B 1 20 ? 8.789 48.344 34.281 1 59.25 20 LEU B CA 1
ATOM 1368 C C . LEU B 1 20 ? 9.641 47.875 33.094 1 59.25 20 LEU B C 1
ATOM 1370 O O . LEU B 1 20 ? 9.141 47.719 31.984 1 59.25 20 LEU B O 1
ATOM 1374 N N . LEU B 1 21 ? 10.93 47.719 33.25 1 54.84 21 LEU B N 1
ATOM 1375 C CA . LEU B 1 21 ? 11.773 47.375 32.094 1 54.84 21 LEU B CA 1
ATOM 1376 C C . LEU B 1 21 ? 11.641 45.906 31.75 1 54.84 21 LEU B C 1
ATOM 1378 O O . LEU B 1 21 ? 11.992 45.5 30.641 1 54.84 21 LEU B O 1
ATOM 1382 N N . PHE B 1 22 ? 11.438 45.094 32.75 1 49.72 22 PHE B N 1
ATOM 1383 C CA . PHE B 1 22 ? 11.508 43.688 32.406 1 49.72 22 PHE B CA 1
ATOM 1384 C C . PHE B 1 22 ? 10.242 43.219 31.703 1 49.72 22 PHE B C 1
ATOM 1386 O O . PHE B 1 22 ? 9.992 42.031 31.547 1 49.72 22 PHE B O 1
ATOM 1393 N N . GLN B 1 23 ? 9.281 44.125 31.484 1 47.03 23 GLN B N 1
ATOM 1394 C CA . GLN B 1 23 ? 8.18 43.562 30.734 1 47.03 23 GLN B CA 1
ATOM 1395 C C . GLN B 1 23 ? 8.547 43.375 29.266 1 47.03 23 GLN B C 1
ATOM 1397 O O . GLN B 1 23 ? 8.133 44.156 28.406 1 47.03 23 GLN B O 1
ATOM 1402 N N . THR B 1 24 ? 9.797 43.125 28.984 1 43.91 24 THR B N 1
ATOM 1403 C CA . THR B 1 24 ? 9.891 42.688 27.594 1 43.91 24 THR B CA 1
ATOM 1404 C C . THR B 1 24 ? 8.953 41.5 27.328 1 43.91 24 THR B C 1
ATOM 1406 O O . THR B 1 24 ? 9.117 40.438 27.906 1 43.91 24 THR B O 1
ATOM 1409 N N . HIS B 1 25 ? 7.68 41.875 27.047 1 41.31 25 HIS B N 1
ATOM 1410 C CA . HIS B 1 25 ? 6.84 40.844 26.422 1 41.31 25 HIS B CA 1
ATOM 1411 C C . HIS B 1 25 ? 7.566 40.156 25.281 1 41.31 25 HIS B C 1
ATOM 1413 O O . HIS B 1 25 ? 7.953 40.812 24.297 1 41.31 25 HIS B O 1
ATOM 1419 N N . LEU B 1 26 ? 8.508 39.312 25.562 1 39.69 26 LEU B N 1
ATOM 1420 C CA . LEU B 1 26 ? 8.805 38.375 24.469 1 39.69 26 LEU B CA 1
ATOM 1421 C C . LEU B 1 26 ? 7.543 38.031 23.703 1 39.69 26 LEU B C 1
ATOM 1423 O O . LEU B 1 26 ? 6.719 37.25 24.188 1 39.69 26 LEU B O 1
ATOM 1427 N N . SER B 1 27 ? 6.973 39 23.094 1 36.47 27 SER B N 1
ATOM 1428 C CA . SER B 1 27 ? 5.996 38.594 22.094 1 36.47 27 SER B CA 1
ATOM 1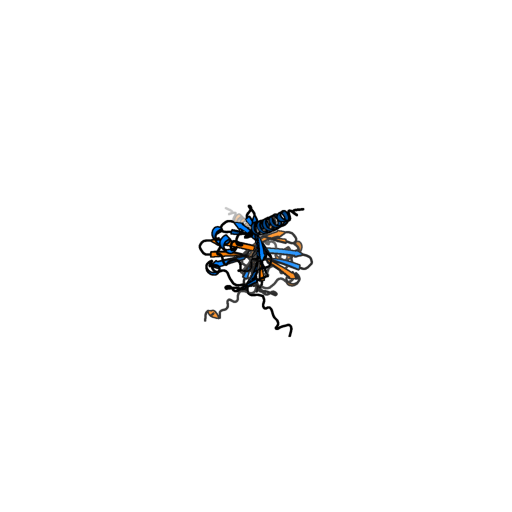429 C C . SER B 1 27 ? 6.508 37.406 21.281 1 36.47 27 SER B C 1
ATOM 1431 O O . SER B 1 27 ? 7.566 37.469 20.656 1 36.47 27 SER B O 1
ATOM 1433 N N . LEU B 1 28 ? 6.5 36.188 21.875 1 40.19 28 LEU B N 1
ATOM 1434 C CA . LEU B 1 28 ? 6.66 35.094 20.906 1 40.19 28 LEU B CA 1
ATOM 1435 C C . LEU B 1 28 ? 6.117 35.531 19.547 1 40.19 28 LEU B C 1
ATOM 1437 O O . LEU B 1 28 ? 5.09 36.219 19.453 1 40.19 28 LEU B O 1
ATOM 1441 N N . PRO B 1 29 ? 6.988 35.906 18.625 1 41.31 29 PRO B N 1
ATOM 1442 C CA . PRO B 1 29 ? 6.328 36.25 17.359 1 41.31 29 PRO B CA 1
ATOM 1443 C C . PRO B 1 29 ? 4.969 35.562 17.203 1 41.31 29 PRO B C 1
ATOM 1445 O O . PRO B 1 29 ? 4.738 34.5 17.766 1 41.31 29 PRO B O 1
ATOM 1448 N N . PRO B 1 30 ? 3.945 36.25 17.031 1 40.25 30 PRO B N 1
ATOM 1449 C CA . PRO B 1 30 ? 2.682 35.594 16.719 1 40.25 30 PRO B CA 1
ATOM 1450 C C . PRO B 1 30 ? 2.883 34.219 16.062 1 40.25 30 PRO B C 1
ATOM 1452 O O . PRO B 1 30 ? 3.908 34 15.414 1 40.25 30 PRO B O 1
ATOM 1455 N N . PHE B 1 31 ? 2.648 33 16.656 1 44.34 31 PHE B N 1
ATOM 1456 C CA . PHE B 1 31 ? 2.621 31.719 15.961 1 44.34 31 PHE B CA 1
ATOM 1457 C C . PHE B 1 31 ? 2.355 31.922 14.469 1 44.34 31 PHE B C 1
ATOM 1459 O O . PHE B 1 31 ? 1.239 32.25 14.07 1 44.34 31 PHE B O 1
ATOM 1466 N N . ASP B 1 32 ? 3.047 32.625 13.695 1 53.97 32 ASP B N 1
ATOM 1467 C CA . ASP B 1 32 ? 2.842 32.562 12.258 1 53.97 32 ASP B CA 1
ATOM 1468 C C . ASP B 1 32 ? 2.164 31.234 11.859 1 53.97 32 ASP B C 1
ATOM 1470 O O . ASP B 1 32 ? 2.525 30.172 12.359 1 53.97 32 ASP B O 1
ATOM 1474 N N . ASP B 1 33 ? 0.774 31.375 11.422 1 74.62 33 ASP B N 1
ATOM 1475 C CA . ASP B 1 33 ? -0.185 30.312 11.086 1 74.62 33 ASP B CA 1
ATOM 1476 C C . ASP B 1 33 ? 0.472 29.219 10.258 1 74.62 33 ASP B C 1
ATOM 1478 O O . ASP B 1 33 ? 0.99 29.484 9.172 1 74.62 33 ASP B O 1
ATOM 1482 N N . PHE B 1 34 ? 1.059 28.344 10.875 1 85.44 34 PHE B N 1
ATOM 1483 C CA . PHE B 1 34 ? 1.655 27.172 10.242 1 85.44 34 PHE B CA 1
ATOM 1484 C C . PHE B 1 34 ? 1.123 27 8.828 1 85.44 34 PHE B C 1
ATOM 1486 O O . PHE B 1 34 ? 1.883 26.672 7.906 1 85.44 34 PHE B O 1
ATOM 1493 N N . HIS B 1 35 ? -0.02 27.328 8.594 1 92.94 35 HIS B N 1
ATOM 1494 C CA . HIS B 1 35 ? -0.693 27.016 7.336 1 92.94 35 HIS B CA 1
ATOM 1495 C C . HIS B 1 35 ? -0.216 27.922 6.211 1 92.94 35 HIS B C 1
ATOM 1497 O O . HIS B 1 35 ? -0.251 27.547 5.039 1 92.94 35 HIS B O 1
ATOM 1503 N N . ASP B 1 36 ? 0.281 29.062 6.594 1 91.81 36 ASP B N 1
ATOM 1504 C CA . ASP B 1 36 ? 0.777 29.984 5.586 1 91.81 36 ASP B CA 1
ATOM 1505 C C . ASP B 1 36 ? 2.178 29.609 5.121 1 91.81 36 ASP B C 1
ATOM 1507 O O . ASP B 1 36 ? 2.695 30.172 4.156 1 91.81 36 ASP B O 1
ATOM 1511 N N . LEU B 1 37 ? 2.689 28.578 5.668 1 91.69 37 LEU B N 1
ATOM 1512 C CA . LEU B 1 37 ? 4.023 28.109 5.297 1 91.69 37 LEU B CA 1
ATOM 1513 C C . LEU B 1 37 ? 3.953 27.078 4.176 1 91.69 37 LEU B C 1
ATOM 1515 O O . LEU B 1 37 ? 4.965 26.781 3.543 1 91.69 37 LEU B O 1
ATOM 1519 N N . LEU B 1 38 ? 2.867 26.531 3.814 1 94.31 38 LEU B N 1
ATOM 1520 C CA . LEU B 1 38 ? 2.744 25.406 2.898 1 94.31 38 LEU B CA 1
ATOM 1521 C C . LEU B 1 38 ? 2.73 25.875 1.449 1 94.31 38 LEU B C 1
ATOM 1523 O O . LEU B 1 38 ? 3.408 25.297 0.596 1 94.31 38 LEU B O 1
ATOM 1527 N N . PRO B 1 39 ? 2.064 27.094 1.188 1 95 39 PRO B N 1
ATOM 1528 C CA . PRO B 1 39 ? 1.975 27.516 -0.212 1 95 39 PRO B CA 1
ATOM 1529 C C . PRO B 1 39 ? 3.338 27.828 -0.823 1 95 39 PRO B C 1
ATOM 1531 O O . PRO B 1 39 ? 3.602 27.469 -1.973 1 95 39 PRO B O 1
ATOM 1534 N N . PRO B 1 40 ? 4.188 28.391 -0.11 1 94.06 40 PRO B N 1
ATOM 1535 C CA . PRO B 1 40 ? 5.512 28.609 -0.686 1 94.06 40 PRO B CA 1
ATOM 1536 C C . PRO B 1 40 ? 6.215 27.312 -1.09 1 94.06 40 PRO B C 1
ATOM 1538 O O . PRO B 1 40 ? 7.094 27.328 -1.955 1 94.06 40 PRO B O 1
ATOM 1541 N N . TYR B 1 41 ? 5.855 26.25 -0.528 1 95.06 41 TYR B N 1
ATOM 1542 C CA . TYR B 1 41 ? 6.422 24.969 -0.893 1 95.06 41 TYR B CA 1
ATOM 1543 C C . TYR B 1 41 ? 5.57 24.281 -1.954 1 95.06 41 TYR B C 1
ATOM 1545 O O . TYR B 1 41 ? 5.82 23.125 -2.305 1 95.06 41 TYR B O 1
ATOM 1553 N N . GLY B 1 42 ? 4.488 24.953 -2.414 1 95.62 42 GLY B N 1
ATOM 1554 C CA . GLY B 1 42 ? 3.656 24.391 -3.467 1 95.62 42 GLY B CA 1
ATOM 1555 C C . GLY B 1 42 ? 2.5 23.578 -2.938 1 95.62 42 GLY B C 1
ATOM 1556 O O . GLY B 1 42 ? 1.896 22.797 -3.678 1 95.62 42 GLY B O 1
ATOM 1557 N N . PHE B 1 43 ? 2.207 23.656 -1.687 1 97.31 43 PHE B N 1
ATOM 1558 C CA . PHE B 1 43 ? 1.148 22.859 -1.089 1 97.31 43 PHE B CA 1
ATOM 1559 C C . PHE B 1 43 ? 0.005 23.734 -0.601 1 97.31 43 PHE B C 1
ATOM 1561 O O . PHE B 1 43 ? 0.23 24.859 -0.164 1 97.31 43 PHE B O 1
ATOM 1568 N N . PRO B 1 44 ? -1.196 23.172 -0.729 1 96.44 44 PRO B N 1
ATOM 1569 C CA . PRO B 1 44 ? -2.322 23.938 -0.195 1 96.44 44 PRO B CA 1
ATOM 1570 C C . PRO B 1 44 ? -2.287 24.062 1.327 1 96.44 44 PRO B C 1
ATOM 1572 O O . PRO B 1 44 ? -1.802 23.156 2.01 1 96.44 44 PRO B O 1
ATOM 1575 N N . LYS B 1 45 ? -2.936 25.047 1.857 1 94.5 45 LYS B N 1
ATOM 1576 C CA . LYS B 1 45 ? -2.918 25.391 3.275 1 94.5 45 LYS B CA 1
ATOM 1577 C C . LYS B 1 45 ? -3.645 24.344 4.109 1 94.5 45 LYS B C 1
ATOM 1579 O O . LYS B 1 45 ? -3.297 24.125 5.27 1 94.5 45 LYS B O 1
ATOM 1584 N N . GLY B 1 46 ? -4.578 23.656 3.467 1 95.31 46 GLY B N 1
ATOM 1585 C CA . GLY B 1 46 ? -5.465 22.797 4.23 1 95.31 46 GLY B CA 1
ATOM 1586 C C . GLY B 1 46 ? -4.965 21.359 4.32 1 95.31 46 GLY B C 1
ATOM 1587 O O . GLY B 1 46 ? -5.699 20.469 4.754 1 95.31 46 GLY B O 1
ATOM 1588 N N . LEU B 1 47 ? -3.762 21.109 3.961 1 95.62 47 LEU B N 1
ATOM 1589 C CA . LEU B 1 47 ? -3.195 19.766 4.047 1 95.62 47 LEU B CA 1
ATOM 1590 C C . LEU B 1 47 ? -3.055 19.328 5.5 1 95.62 47 LEU B C 1
ATOM 1592 O O . LEU B 1 47 ? -3.105 18.141 5.797 1 95.62 47 LEU B O 1
ATOM 1596 N N . ILE B 1 48 ? -2.828 20.281 6.359 1 95.06 48 ILE B N 1
ATOM 1597 C CA . ILE B 1 48 ? -2.711 20.016 7.793 1 95.06 48 ILE B CA 1
ATOM 1598 C C . ILE B 1 48 ? -3.865 20.703 8.531 1 95.06 48 ILE B C 1
ATOM 1600 O O . ILE B 1 48 ? -4.211 21.844 8.242 1 95.06 48 ILE B O 1
ATOM 1604 N N . PRO B 1 49 ? -4.375 20.047 9.508 1 93.38 49 PRO B N 1
ATOM 1605 C CA . PRO B 1 49 ? -5.512 20.625 10.227 1 93.38 49 PRO B CA 1
ATOM 1606 C C . PRO B 1 49 ? -5.102 21.75 11.172 1 93.38 49 PRO B C 1
ATOM 1608 O O . PRO B 1 49 ? -3.91 21.984 11.375 1 93.38 49 PRO B O 1
ATOM 1611 N N . SER B 1 50 ? -6.219 22.469 11.703 1 84.62 50 SER B N 1
ATOM 1612 C CA . SER B 1 50 ? -6.07 23.703 12.453 1 84.62 50 SER B CA 1
ATOM 1613 C C . SER B 1 50 ? -5.699 23.422 13.906 1 84.62 50 SER B C 1
ATOM 1615 O O . SER B 1 50 ? -6.043 24.203 14.805 1 84.62 50 SER B O 1
ATOM 1617 N N . THR B 1 51 ? -4.844 22.422 14.289 1 85.06 51 THR B N 1
ATOM 1618 C CA . THR B 1 51 ? -4.559 22.125 15.688 1 85.06 51 THR B CA 1
ATOM 1619 C C . THR B 1 51 ? -3.055 22.062 15.93 1 85.06 51 THR B C 1
ATOM 1621 O O . THR B 1 51 ? -2.59 21.344 16.812 1 85.06 51 THR B O 1
ATOM 1624 N N . VAL B 1 52 ? -2.377 22.797 15.18 1 90.75 52 VAL B N 1
ATOM 1625 C CA . VAL B 1 52 ? -0.927 22.766 15.328 1 90.75 52 VAL B CA 1
ATOM 1626 C C . VAL B 1 52 ? -0.517 23.594 16.547 1 90.75 52 VAL B C 1
ATOM 1628 O O . VAL B 1 52 ? -0.886 24.75 16.672 1 90.75 52 VAL B O 1
ATOM 1631 N N . LYS B 1 53 ? 0.161 23.016 17.438 1 93.12 53 LYS B N 1
ATOM 1632 C CA . LYS B 1 53 ? 0.674 23.656 18.641 1 93.12 53 LYS B CA 1
ATOM 1633 C C . LY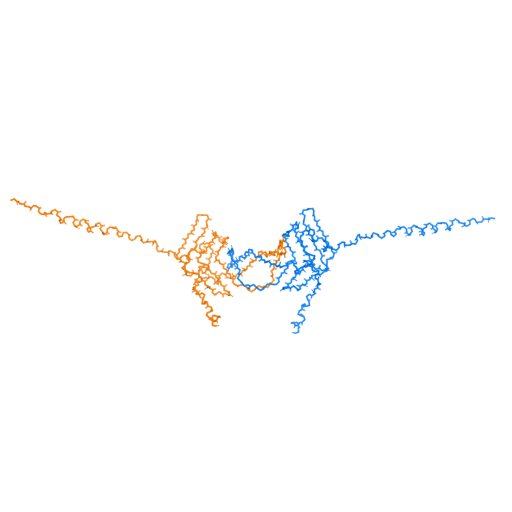S B 1 53 ? 2.012 24.344 18.375 1 93.12 53 LYS B C 1
ATOM 1635 O O . LYS B 1 53 ? 2.178 25.531 18.656 1 93.12 53 LYS B O 1
ATOM 1640 N N . PHE B 1 54 ? 2.973 23.625 17.844 1 94.19 54 PHE B N 1
ATOM 1641 C CA . PHE B 1 54 ? 4.25 24.188 17.438 1 94.19 54 PHE B CA 1
ATOM 1642 C C . PHE B 1 54 ? 4.891 23.344 16.344 1 94.19 54 PHE B C 1
ATOM 1644 O O . PHE B 1 54 ? 4.426 22.234 16.047 1 94.19 54 PHE B O 1
ATOM 1651 N N . TYR B 1 55 ? 5.863 23.906 15.688 1 95.5 55 TYR B N 1
ATOM 1652 C CA . TYR B 1 55 ? 6.543 23.203 14.602 1 95.5 55 TYR B CA 1
ATOM 1653 C C . TYR B 1 55 ? 7.98 23.688 14.453 1 95.5 55 TYR B C 1
ATOM 1655 O O . TYR B 1 55 ? 8.344 24.734 14.984 1 95.5 55 TYR B O 1
ATOM 1663 N N . SER B 1 56 ? 8.781 22.875 13.797 1 95.75 56 SER B N 1
ATOM 1664 C CA . SER B 1 56 ? 10.133 23.234 13.398 1 95.75 56 SER B CA 1
ATOM 1665 C C . SER B 1 56 ? 10.469 22.688 12.016 1 95.75 56 SER B C 1
ATOM 1667 O O . SER B 1 56 ? 9.977 21.625 11.633 1 95.75 56 SER B O 1
ATOM 1669 N N . ILE B 1 57 ? 11.242 23.422 11.266 1 94.38 57 ILE B N 1
ATOM 1670 C CA . ILE B 1 57 ? 11.773 22.984 9.977 1 94.38 57 ILE B CA 1
ATOM 1671 C C . ILE B 1 57 ? 13.273 23.281 9.922 1 94.38 57 ILE B C 1
ATOM 1673 O O . ILE B 1 57 ? 13.695 24.422 10.141 1 94.38 57 ILE B O 1
ATOM 1677 N N . SER B 1 58 ? 13.953 22.328 9.641 1 96.38 58 SER B N 1
ATOM 1678 C CA . SER B 1 58 ? 15.398 22.5 9.562 1 96.38 58 SER B CA 1
ATOM 1679 C C . SER B 1 58 ? 15.828 23.047 8.211 1 96.38 58 SER B C 1
ATOM 1681 O O . SER B 1 58 ? 15.016 23.141 7.289 1 96.38 58 SER B O 1
ATOM 1683 N N . GLU B 1 59 ? 17.094 23.359 8.125 1 95 59 GLU B N 1
ATOM 1684 C CA . GLU B 1 59 ? 17.672 23.844 6.875 1 95 59 GLU B CA 1
ATOM 1685 C C . GLU B 1 59 ? 17.594 22.781 5.781 1 95 59 GLU B C 1
ATOM 1687 O O . GLU B 1 59 ? 17.453 23.109 4.602 1 95 59 GLU B O 1
ATOM 1692 N N . SER B 1 60 ? 17.672 21.562 6.215 1 95.69 60 SER B N 1
ATOM 1693 C CA . SER B 1 60 ? 17.609 20.453 5.266 1 95.69 60 SER B CA 1
ATOM 1694 C C . SER B 1 60 ? 16.172 20.141 4.859 1 95.69 60 SER B C 1
ATOM 1696 O O . SER B 1 60 ? 15.945 19.312 3.99 1 95.69 60 SER B O 1
ATOM 1698 N N . GLY B 1 61 ? 15.281 20.766 5.527 1 96.12 61 GLY B N 1
ATOM 1699 C CA . GLY B 1 61 ? 13.875 20.594 5.188 1 96.12 61 GLY B CA 1
ATOM 1700 C C . GLY B 1 61 ? 13.172 19.594 6.082 1 96.12 61 GLY B C 1
ATOM 1701 O O . GLY B 1 61 ? 11.984 19.312 5.895 1 96.12 61 GLY B O 1
ATOM 1702 N N . GLU B 1 62 ? 13.906 19.016 7 1 98.06 62 GLU B N 1
ATOM 1703 C CA . GLU B 1 62 ? 13.266 18.125 7.965 1 98.06 62 GLU B CA 1
ATOM 1704 C C . GLU B 1 62 ? 12.305 18.891 8.867 1 98.06 62 GLU B C 1
ATOM 1706 O O . GLU B 1 62 ? 12.641 19.953 9.391 1 98.06 62 GLU B O 1
ATOM 1711 N N . PHE B 1 63 ? 11.125 18.312 9.055 1 97.25 63 PHE B N 1
ATOM 1712 C CA . PHE B 1 63 ? 10.172 19.062 9.867 1 97.25 63 PHE B CA 1
ATOM 1713 C C . PHE B 1 63 ? 9.578 18.172 10.961 1 97.25 63 PHE B C 1
ATOM 1715 O O . PHE B 1 63 ? 9.547 16.953 10.828 1 97.25 63 PHE B O 1
ATOM 1722 N N . ASP B 1 64 ? 9.18 18.797 11.984 1 97.38 64 ASP B N 1
ATOM 1723 C CA . ASP B 1 64 ? 8.453 18.234 13.125 1 97.38 64 ASP B CA 1
ATOM 1724 C C . ASP B 1 64 ? 7.273 19.109 13.516 1 97.38 64 ASP B C 1
ATOM 1726 O O . ASP B 1 64 ? 7.445 20.281 13.836 1 97.38 64 ASP B O 1
ATOM 1730 N N . ILE B 1 65 ? 6.102 18.531 13.438 1 97 65 ILE B N 1
ATOM 1731 C CA . ILE B 1 65 ? 4.883 19.25 13.781 1 97 65 ILE B CA 1
ATOM 1732 C C . ILE B 1 65 ? 4.234 18.609 15.008 1 97 65 ILE B C 1
ATOM 1734 O O . ILE B 1 65 ? 4.051 17.391 15.055 1 97 65 ILE B O 1
ATOM 1738 N N . HIS B 1 66 ? 3.951 19.391 15.977 1 96.62 66 HIS B N 1
ATOM 1739 C CA . HIS B 1 66 ? 3.242 18.938 17.172 1 96.62 66 HIS B CA 1
ATOM 1740 C C . HIS B 1 66 ? 1.841 19.547 17.234 1 96.62 66 HIS B C 1
ATOM 1742 O O . HIS B 1 66 ? 1.686 20.766 17.25 1 96.62 66 HIS B O 1
ATOM 1748 N N . MET B 1 67 ? 0.902 18.578 17.359 1 93.5 67 MET B N 1
ATOM 1749 C CA . MET B 1 67 ? -0.498 18.984 17.438 1 93.5 67 MET B CA 1
ATOM 1750 C C . MET B 1 67 ? -0.993 18.969 18.875 1 93.5 67 MET B C 1
ATOM 1752 O O . MET B 1 67 ? -0.408 18.312 19.734 1 93.5 67 MET B O 1
ATOM 1756 N N . HIS B 1 68 ? -2.051 19.828 19.094 1 92.56 68 HIS B N 1
ATOM 1757 C CA . HIS B 1 68 ? -2.658 19.812 20.422 1 92.56 68 HIS B CA 1
ATOM 1758 C C . HIS B 1 68 ? -3.225 18.438 20.766 1 92.56 68 HIS B C 1
ATOM 1760 O O . HIS B 1 68 ? -3.156 18 21.906 1 92.56 68 HIS B O 1
ATOM 1766 N N . HIS B 1 69 ? -3.783 17.719 19.797 1 92.56 69 HIS B N 1
ATOM 1767 C CA . HIS B 1 69 ? -4.34 16.375 19.875 1 92.56 69 HIS B CA 1
ATOM 1768 C C . HIS B 1 69 ? -4.379 15.711 18.5 1 92.56 69 HIS B C 1
ATOM 1770 O O . HIS B 1 69 ? -4.207 16.375 17.484 1 92.56 69 HIS B O 1
ATOM 1776 N N . SER B 1 70 ? -4.488 14.398 18.531 1 95.5 70 SER B N 1
ATOM 1777 C CA . SER B 1 70 ? -4.762 13.719 17.266 1 95.5 70 SER B CA 1
ATOM 1778 C C . SER B 1 70 ? -6.066 14.203 16.641 1 95.5 70 SER B C 1
ATOM 1780 O O . SER B 1 70 ? -6.934 14.742 17.344 1 95.5 70 SER B O 1
ATOM 1782 N N . CYS B 1 71 ? -6.109 14.016 15.367 1 94.31 71 CYS B N 1
ATOM 1783 C CA . CYS B 1 71 ? -7.211 14.648 14.641 1 94.31 71 CYS B CA 1
ATOM 1784 C C . CYS B 1 71 ? -7.707 13.75 13.516 1 94.31 71 CYS B C 1
ATOM 1786 O O . CYS B 1 71 ? -6.906 13.133 12.812 1 94.31 71 CYS B O 1
ATOM 1788 N N . TYR B 1 72 ? -8.977 13.719 13.43 1 94.94 72 TYR B N 1
ATOM 1789 C CA . TYR B 1 72 ? -9.586 13.125 12.242 1 94.94 72 TYR B CA 1
ATOM 1790 C C . TYR B 1 72 ? -10.195 14.195 11.352 1 94.94 72 TYR B C 1
ATOM 1792 O O . TYR B 1 72 ? -10.812 15.148 11.836 1 94.94 72 TYR B O 1
ATOM 1800 N N . VAL B 1 73 ? -9.961 14.062 10.109 1 94.62 73 VAL B N 1
ATOM 1801 C CA . VAL B 1 73 ? -10.57 14.961 9.133 1 94.62 73 VAL B CA 1
ATOM 1802 C C . VAL B 1 73 ? -11.258 14.148 8.039 1 94.62 73 VAL B C 1
ATOM 1804 O O . VAL B 1 73 ? -10.703 13.156 7.551 1 94.62 73 VAL B O 1
ATOM 1807 N N . GLN B 1 74 ? -12.445 14.617 7.719 1 91.25 74 GLN B N 1
ATOM 1808 C CA . GLN B 1 74 ? -13.195 13.977 6.645 1 91.25 74 GLN B CA 1
ATOM 1809 C C . GLN B 1 74 ? -13.047 14.742 5.336 1 91.25 74 GLN B C 1
ATOM 1811 O O . GLN B 1 74 ? -13.648 15.805 5.16 1 91.25 74 GLN B O 1
ATOM 1816 N N . PHE B 1 75 ? -12.289 14.234 4.441 1 91.44 75 PHE B N 1
ATOM 1817 C CA . PHE B 1 75 ? -12.328 14.656 3.051 1 91.44 75 PHE B CA 1
ATOM 1818 C C . PHE B 1 75 ? -13.219 13.742 2.223 1 91.44 75 PHE B C 1
ATOM 1820 O O . PHE B 1 75 ? -14.312 13.375 2.654 1 91.44 75 PHE B O 1
ATOM 1827 N N . ASN B 1 76 ? -12.867 13.484 1.02 1 87.38 76 ASN B N 1
ATOM 1828 C CA . ASN B 1 76 ? -13.539 12.406 0.31 1 87.38 76 ASN B CA 1
ATOM 1829 C C . ASN B 1 76 ? -13.234 11.047 0.934 1 87.38 76 ASN B C 1
ATOM 1831 O O . ASN B 1 76 ? -13.844 10.039 0.561 1 87.38 76 ASN B O 1
ATOM 1835 N N . ARG B 1 77 ? -12.344 11.172 1.939 1 89.62 77 ARG B N 1
ATOM 1836 C CA . ARG B 1 77 ? -11.961 10.031 2.758 1 89.62 77 ARG B CA 1
ATOM 1837 C C . ARG B 1 77 ? -11.586 10.469 4.168 1 89.62 77 ARG B C 1
ATOM 1839 O O . ARG B 1 77 ? -11.312 11.648 4.406 1 89.62 77 ARG B O 1
ATOM 1846 N N . LEU B 1 78 ? -11.578 9.492 5.012 1 92.75 78 LEU B N 1
ATOM 1847 C CA . LEU B 1 78 ? -11.18 9.781 6.383 1 92.75 78 LEU B CA 1
ATOM 1848 C C . LEU B 1 78 ? -9.664 9.766 6.52 1 92.75 78 LEU B C 1
ATOM 1850 O O . LEU B 1 78 ? -9 8.836 6.051 1 92.75 78 LEU B O 1
ATOM 1854 N N . VAL B 1 79 ? -9.141 10.852 7.164 1 95.81 79 VAL B N 1
ATOM 1855 C CA . VAL B 1 79 ? -7.707 10.977 7.391 1 95.81 79 VAL B CA 1
ATOM 1856 C C . VAL B 1 79 ? -7.43 11.148 8.883 1 95.81 79 VAL B C 1
ATOM 1858 O O . VAL B 1 79 ? -8.125 11.898 9.562 1 95.81 79 VAL B O 1
ATOM 1861 N N . PHE B 1 80 ? -6.512 10.391 9.359 1 96.44 80 PHE B N 1
ATOM 1862 C CA . PHE B 1 80 ? -6.051 10.477 10.742 1 96.44 80 PHE B CA 1
ATOM 1863 C C . PHE B 1 80 ? -4.703 11.188 10.812 1 96.44 80 PHE B C 1
ATOM 1865 O O . PHE B 1 80 ? -3.764 10.82 10.102 1 96.44 80 PHE B O 1
ATOM 1872 N N . TYR B 1 81 ? -4.633 12.156 11.672 1 96.94 81 TYR B N 1
ATOM 1873 C CA . TYR B 1 81 ? -3.402 12.867 11.992 1 96.94 81 TYR B CA 1
ATOM 1874 C C . TYR B 1 81 ? -2.973 12.586 13.43 1 96.94 81 TYR B C 1
ATOM 1876 O O . TYR B 1 81 ? -3.723 12.852 14.375 1 96.94 81 TYR B O 1
ATOM 1884 N N . ASP B 1 82 ? -1.783 12.133 13.516 1 97.12 82 ASP B N 1
ATOM 1885 C CA . ASP B 1 82 ? -1.221 11.883 14.844 1 97.12 82 ASP B CA 1
ATOM 1886 C C . ASP B 1 82 ? -0.824 13.188 15.531 1 97.12 82 ASP B C 1
ATOM 1888 O O . ASP B 1 82 ? -0.787 14.242 14.898 1 97.12 82 ASP B O 1
ATOM 1892 N N . LYS B 1 83 ? -0.587 13.094 16.828 1 96.69 83 LYS B N 1
ATOM 1893 C CA . LYS B 1 83 ? -0.109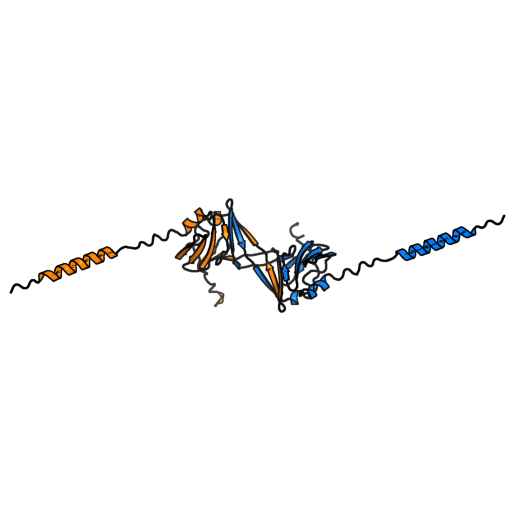 14.25 17.594 1 96.69 83 LYS B CA 1
ATOM 1894 C C . LYS B 1 83 ? 1.238 14.734 17.062 1 96.69 83 LYS B C 1
ATOM 1896 O O . LYS B 1 83 ? 1.543 15.922 17.125 1 96.69 83 LYS B O 1
ATOM 1901 N N . LYS B 1 84 ? 2 13.812 16.594 1 98.06 84 LYS B N 1
ATOM 1902 C CA . LYS B 1 84 ? 3.307 14.148 16.047 1 98.06 84 LYS B CA 1
ATOM 1903 C C . LYS B 1 84 ? 3.389 13.773 14.57 1 98.06 84 LYS B C 1
ATOM 1905 O O . LYS B 1 84 ? 3.131 12.625 14.195 1 98.06 84 LYS B O 1
ATOM 1910 N N . ILE B 1 85 ? 3.699 14.727 13.727 1 98 85 ILE B N 1
ATOM 1911 C CA . ILE B 1 85 ? 3.883 14.523 12.297 1 98 85 ILE B CA 1
ATOM 1912 C C . ILE B 1 85 ? 5.293 14.945 11.891 1 98 85 ILE B C 1
ATOM 1914 O O . ILE B 1 85 ? 5.762 16.016 12.273 1 98 85 ILE B O 1
ATOM 1918 N N . ARG B 1 86 ? 5.977 14.094 11.156 1 98.5 86 ARG B N 1
ATOM 1919 C CA . ARG B 1 86 ? 7.344 14.375 10.734 1 98.5 86 ARG B CA 1
ATOM 1920 C C . ARG B 1 86 ? 7.523 14.094 9.242 1 98.5 86 ARG B C 1
ATOM 1922 O O . ARG B 1 86 ? 6.73 13.375 8.641 1 98.5 86 ARG B O 1
ATOM 1929 N N . GLY B 1 87 ? 8.586 14.656 8.734 1 98.25 87 GLY B N 1
ATOM 1930 C CA . GLY B 1 87 ? 8.961 14.406 7.348 1 98.25 87 GLY B CA 1
ATOM 1931 C C . GLY B 1 87 ? 10.023 15.352 6.836 1 98.25 87 GLY B C 1
ATOM 1932 O O . GLY B 1 87 ? 10.75 15.961 7.621 1 98.25 87 GLY B O 1
ATOM 1933 N N . ARG B 1 88 ? 10.125 15.375 5.531 1 98.38 88 ARG B N 1
ATOM 1934 C CA . ARG B 1 88 ? 11.016 16.297 4.824 1 98.38 88 ARG B CA 1
ATOM 1935 C C . ARG B 1 88 ? 10.266 17.031 3.721 1 98.38 88 ARG B C 1
ATOM 1937 O O . ARG B 1 88 ? 9.555 16.422 2.926 1 98.38 88 ARG B O 1
ATOM 1944 N N . ILE B 1 89 ? 10.508 18.328 3.709 1 97.56 89 ILE B N 1
ATOM 1945 C CA . ILE B 1 89 ? 9.758 19.109 2.742 1 97.56 89 ILE B CA 1
ATOM 1946 C C . ILE B 1 89 ? 10.727 19.859 1.819 1 97.56 89 ILE B C 1
ATOM 1948 O O . ILE B 1 89 ? 11.766 20.344 2.264 1 97.56 89 ILE B O 1
ATOM 1952 N N . GLU B 1 90 ? 10.453 19.781 0.624 1 97.12 90 GLU B N 1
ATOM 1953 C CA . GLU B 1 90 ? 11 20.625 -0.435 1 97.12 90 GLU B CA 1
ATOM 1954 C C . GLU B 1 90 ? 9.891 21.141 -1.36 1 97.12 90 GLU B C 1
ATOM 1956 O O . GLU B 1 90 ? 8.719 20.812 -1.176 1 97.12 90 GLU B O 1
A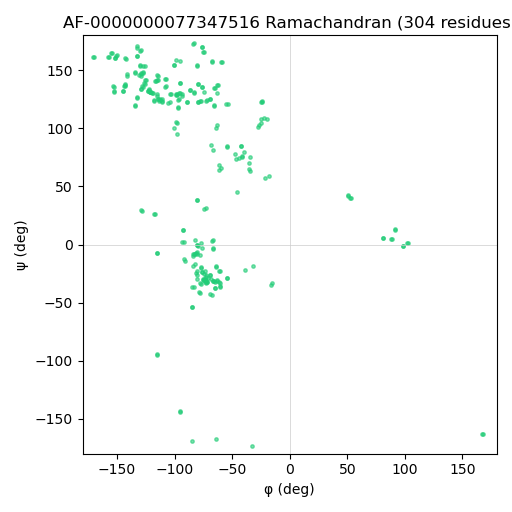TOM 1961 N N . TYR B 1 91 ? 10.305 22.031 -2.182 1 95.94 91 TYR B N 1
ATOM 1962 C CA . TYR B 1 91 ? 9.273 22.562 -3.064 1 95.94 91 TYR B CA 1
ATOM 1963 C C . TYR B 1 91 ? 8.578 21.438 -3.832 1 95.94 91 TYR B C 1
ATOM 1965 O O . TYR B 1 91 ? 9.234 20.641 -4.5 1 95.94 91 TYR B O 1
ATOM 1973 N N . GLY B 1 92 ? 7.395 21.297 -3.707 1 97 92 GLY B N 1
ATOM 1974 C CA . GLY B 1 92 ? 6.555 20.391 -4.477 1 97 92 GLY B CA 1
ATOM 1975 C C . GLY B 1 92 ? 6.609 18.953 -3.98 1 97 92 GLY B C 1
ATOM 1976 O O . GLY B 1 92 ? 6.039 18.062 -4.602 1 97 92 GLY B O 1
ATOM 1977 N N . SER B 1 93 ? 7.281 18.719 -2.904 1 98.06 93 SER B N 1
ATOM 1978 C CA . SER B 1 93 ? 7.461 17.328 -2.492 1 98.06 93 SER B CA 1
ATOM 1979 C C . SER B 1 93 ? 7.637 17.219 -0.98 1 98.06 93 SER B C 1
ATOM 1981 O O . SER B 1 93 ? 8.367 18 -0.376 1 98.06 93 SER B O 1
ATOM 1983 N N . VAL B 1 94 ? 6.91 16.328 -0.422 1 98.19 94 VAL B N 1
ATOM 1984 C CA . VAL B 1 94 ? 7.113 15.914 0.962 1 98.19 94 VAL B CA 1
ATOM 1985 C C . VAL B 1 94 ? 7.438 14.422 1.012 1 98.19 94 VAL B C 1
ATOM 1987 O O . VAL B 1 94 ? 6.754 13.609 0.388 1 98.19 94 VAL B O 1
ATOM 1990 N N . THR B 1 95 ? 8.5 14.07 1.735 1 97.75 95 THR B N 1
ATOM 1991 C CA . THR B 1 95 ? 8.93 12.68 1.793 1 97.75 95 THR B CA 1
ATOM 1992 C C . THR B 1 95 ? 9.125 12.234 3.238 1 97.75 95 THR B C 1
ATOM 1994 O O . THR B 1 95 ? 9.109 13.062 4.156 1 97.75 95 THR B O 1
ATOM 1997 N N . ASN B 1 96 ? 9.258 10.922 3.412 1 96.94 96 ASN B N 1
ATOM 1998 C CA . ASN B 1 96 ? 9.531 10.312 4.707 1 96.94 96 ASN B CA 1
ATOM 1999 C C . ASN B 1 96 ? 8.539 10.781 5.77 1 96.94 96 ASN B C 1
ATOM 2001 O O . ASN B 1 96 ? 8.93 11.086 6.898 1 96.94 96 ASN B O 1
ATOM 2005 N N . VAL B 1 97 ? 7.301 10.891 5.379 1 98.06 97 VAL B N 1
ATOM 2006 C CA . VAL B 1 97 ? 6.246 11.398 6.254 1 98.06 97 VAL B CA 1
ATOM 2007 C C . VAL B 1 97 ? 5.84 10.312 7.254 1 98.06 97 VAL B C 1
ATOM 2009 O O . VAL B 1 97 ? 5.691 9.148 6.883 1 98.06 97 VAL B O 1
ATOM 2012 N N . THR B 1 98 ? 5.672 10.641 8.508 1 97.62 98 THR B N 1
ATOM 2013 C CA . THR B 1 98 ? 5.074 9.812 9.547 1 97.62 98 THR B CA 1
ATOM 2014 C C . THR B 1 98 ? 3.955 10.562 10.266 1 97.62 98 THR B C 1
ATOM 2016 O O . THR B 1 98 ? 3.945 11.797 10.297 1 97.62 98 THR B O 1
ATOM 2019 N N . GLY B 1 99 ? 2.963 9.82 10.719 1 97.81 99 GLY B N 1
ATOM 2020 C CA . GLY B 1 99 ? 1.931 10.422 11.547 1 97.81 99 GLY B CA 1
ATOM 2021 C C . GLY B 1 99 ? 0.646 10.703 10.789 1 97.81 99 GLY B C 1
ATOM 2022 O O . GLY B 1 99 ? -0.285 11.297 11.344 1 97.81 99 GLY B O 1
ATOM 2023 N N . ILE B 1 100 ? 0.572 10.383 9.562 1 97.56 100 ILE B N 1
ATOM 2024 C CA . ILE B 1 100 ? -0.646 10.562 8.781 1 97.56 100 ILE B CA 1
ATOM 2025 C C . ILE B 1 100 ? -1.104 9.219 8.219 1 97.56 100 ILE B C 1
ATOM 2027 O O . ILE B 1 100 ? -0.303 8.469 7.656 1 97.56 100 ILE B O 1
ATOM 2031 N N . GLN B 1 101 ? -2.395 8.906 8.398 1 95.75 101 GLN B N 1
ATOM 2032 C CA . GLN B 1 101 ? -3 7.699 7.84 1 95.75 101 GLN B CA 1
ATOM 2033 C C . GLN B 1 101 ? -4.34 8.016 7.184 1 95.75 101 GLN B C 1
ATOM 2035 O O . GLN B 1 101 ? -5.02 8.969 7.57 1 95.75 101 GLN B O 1
ATOM 2040 N N . THR B 1 102 ? -4.629 7.305 6.191 1 93.75 102 THR B N 1
ATOM 2041 C CA . THR B 1 102 ? -5.934 7.453 5.566 1 93.75 102 THR B CA 1
ATOM 2042 C C . THR B 1 102 ? -6.66 6.109 5.5 1 93.75 102 THR B C 1
ATOM 2044 O O . THR B 1 102 ? -6.027 5.07 5.305 1 93.75 102 THR B O 1
ATOM 2047 N N . LYS B 1 103 ? -7.906 6.203 5.719 1 89 103 LYS B N 1
ATOM 2048 C CA . LYS B 1 103 ? -8.727 5.004 5.586 1 89 103 LYS B CA 1
ATOM 2049 C C . LYS B 1 103 ? -9.039 4.715 4.121 1 89 103 LYS B C 1
ATOM 2051 O O . LYS B 1 103 ? -9.609 5.559 3.426 1 89 103 LYS B O 1
ATOM 2056 N N . LYS B 1 104 ? -8.711 3.619 3.656 1 85.88 104 LYS B N 1
ATOM 2057 C CA . LYS B 1 104 ? -8.922 3.248 2.26 1 85.88 104 LYS B CA 1
ATOM 2058 C C . LYS B 1 104 ? -9.688 1.932 2.152 1 85.88 104 LYS B C 1
ATOM 2060 O O . LYS B 1 104 ? -9.555 1.055 3.008 1 85.88 104 LYS B O 1
ATOM 2065 N N . LEU B 1 105 ? -10.586 2.049 1.145 1 78 105 LEU B N 1
ATOM 2066 C CA . LEU B 1 105 ? -11.188 0.804 0.678 1 78 105 LEU B CA 1
ATOM 2067 C C . LEU B 1 105 ? -10.516 0.325 -0.606 1 78 105 LEU B C 1
ATOM 2069 O O . LEU B 1 105 ? -10.453 1.064 -1.591 1 78 105 LEU B O 1
ATOM 2073 N N . PHE B 1 106 ? -9.68 -0.59 -0.324 1 66.94 106 PHE B N 1
ATOM 2074 C CA . PHE B 1 106 ? -8.914 -0.938 -1.512 1 66.94 106 PHE B CA 1
ATOM 2075 C C . PHE B 1 106 ? -9.469 -2.199 -2.166 1 66.94 106 PHE B C 1
ATOM 2077 O O . PHE B 1 106 ? -10.109 -3.016 -1.505 1 66.94 106 PHE B O 1
ATOM 2084 N N . PHE B 1 107 ? -9.062 -2.152 -3.361 1 84.5 107 PHE B N 1
ATOM 2085 C CA . PHE B 1 107 ? -9.453 -3.338 -4.117 1 84.5 107 PHE B CA 1
ATOM 2086 C C . PHE B 1 107 ? -8.227 -4.133 -4.551 1 84.5 107 PHE B C 1
ATOM 2088 O O . PHE B 1 107 ? -7.484 -4.645 -3.709 1 84.5 107 PHE B O 1
ATOM 2095 N N . TRP B 1 108 ? -7.684 -3.865 -5.867 1 89.06 108 TRP B N 1
ATOM 2096 C CA . TRP B 1 108 ? -6.57 -4.672 -6.352 1 89.06 108 TRP B CA 1
ATOM 2097 C C . TRP B 1 108 ? -5.234 -4.004 -6.043 1 89.06 108 TRP B C 1
ATOM 2099 O O . TRP B 1 108 ? -5.008 -2.854 -6.422 1 89.06 108 TRP B O 1
ATOM 2109 N N . VAL B 1 109 ? -4.316 -4.707 -5.43 1 91.69 109 VAL B N 1
ATOM 2110 C CA . VAL B 1 109 ? -2.998 -4.18 -5.102 1 91.69 109 VAL B CA 1
ATOM 2111 C C . VAL B 1 109 ? -1.919 -5.145 -5.586 1 91.69 109 VAL B C 1
ATOM 2113 O O . VAL B 1 109 ? -2.098 -6.363 -5.523 1 91.69 109 VAL B O 1
ATOM 2116 N N . PRO B 1 110 ? -0.85 -4.617 -6.008 1 93.38 110 PRO B N 1
ATOM 2117 C CA . PRO B 1 110 ? 0.211 -5.484 -6.527 1 93.38 110 PRO B CA 1
ATOM 2118 C C . PRO B 1 110 ? 1.039 -6.133 -5.418 1 93.38 110 PRO B C 1
ATOM 2120 O O . PRO B 1 110 ? 1.391 -5.469 -4.438 1 93.38 110 PRO B O 1
ATOM 2123 N N . VAL B 1 111 ? 1.334 -7.34 -5.57 1 95.88 111 VAL B N 1
ATOM 2124 C CA . VAL B 1 111 ? 2.312 -8.031 -4.734 1 95.88 111 VAL B CA 1
ATOM 2125 C C . VAL B 1 111 ? 3.705 -7.883 -5.34 1 95.88 111 VAL B C 1
ATOM 2127 O O . VAL B 1 111 ? 3.945 -8.312 -6.473 1 95.88 111 VAL B O 1
ATOM 2130 N N . THR B 1 112 ? 4.598 -7.336 -4.551 1 96.31 112 THR B N 1
ATOM 2131 C CA . THR B 1 112 ? 5.898 -7.02 -5.137 1 96.31 112 THR B CA 1
ATOM 2132 C C . THR B 1 112 ? 6.996 -7.867 -4.496 1 96.31 112 THR B C 1
ATOM 2134 O O . THR B 1 112 ? 8.141 -7.852 -4.953 1 96.31 112 THR B O 1
ATOM 2137 N N . GLY B 1 113 ? 6.676 -8.625 -3.438 1 97.44 113 GLY B N 1
ATOM 2138 C CA . GLY B 1 113 ? 7.641 -9.484 -2.77 1 97.44 113 GLY B CA 1
ATOM 2139 C C . GLY B 1 113 ? 7.008 -10.406 -1.748 1 97.44 113 GLY B C 1
ATOM 2140 O O . GLY B 1 113 ? 5.867 -10.195 -1.329 1 97.44 113 GLY B O 1
ATOM 2141 N N . ILE B 1 114 ? 7.766 -11.422 -1.42 1 98.06 114 ILE B N 1
ATOM 2142 C CA . ILE B 1 114 ? 7.336 -12.414 -0.438 1 98.06 114 ILE B CA 1
ATOM 2143 C C . ILE B 1 114 ? 8.539 -12.891 0.375 1 98.06 114 ILE B C 1
ATOM 2145 O O . ILE B 1 114 ? 9.586 -13.234 -0.189 1 98.06 114 ILE B O 1
ATOM 2149 N N . ASP B 1 115 ? 8.367 -12.898 1.607 1 98.06 115 ASP B N 1
ATOM 2150 C CA . ASP B 1 115 ? 9.367 -13.516 2.48 1 98.06 115 ASP B CA 1
ATOM 2151 C C . ASP B 1 115 ? 8.781 -14.711 3.223 1 98.06 115 ASP B C 1
ATOM 2153 O O . ASP B 1 115 ? 7.637 -14.664 3.68 1 98.06 115 ASP B O 1
ATOM 2157 N N . SER B 1 116 ? 9.602 -15.68 3.322 1 97.06 116 SER B N 1
ATOM 2158 C CA . SER B 1 116 ? 9.195 -16.891 4.043 1 97.06 116 SER B CA 1
ATOM 2159 C C . SER B 1 116 ? 9.969 -17.031 5.348 1 97.06 116 SER B C 1
ATOM 2161 O O . SER B 1 116 ? 11.195 -16.953 5.363 1 97.06 116 SER B O 1
ATOM 2163 N N . ALA B 1 117 ? 9.148 -17.109 6.488 1 88.38 117 ALA B N 1
ATOM 2164 C CA . ALA B 1 117 ? 9.789 -17.391 7.766 1 88.38 117 ALA B CA 1
ATOM 2165 C C . ALA B 1 117 ? 8.82 -18.094 8.719 1 88.38 117 ALA B C 1
ATOM 2167 O O . ALA B 1 117 ? 7.684 -17.656 8.898 1 88.38 117 ALA B O 1
ATOM 2168 N N . LEU B 1 118 ? 9.352 -19.125 9.367 1 88.12 118 LEU B N 1
ATOM 2169 C CA . LEU B 1 118 ? 8.742 -19.766 10.531 1 88.12 118 LEU B CA 1
ATOM 2170 C C . LEU B 1 118 ? 7.285 -20.125 10.25 1 88.12 118 LEU B C 1
ATOM 2172 O O . LEU B 1 118 ? 6.402 -19.797 11.039 1 88.12 118 LEU B O 1
ATOM 2176 N N . GLY B 1 119 ? 6.973 -20.625 9.141 1 93.31 119 GLY B N 1
ATOM 2177 C CA . GLY B 1 119 ? 5.617 -21.094 8.898 1 93.31 119 GLY B CA 1
ATOM 2178 C C . GLY B 1 119 ? 4.695 -20.016 8.375 1 93.31 119 GLY B C 1
ATOM 2179 O O . GLY B 1 119 ? 3.506 -20.25 8.164 1 93.31 119 GLY B O 1
ATOM 2180 N N . PHE B 1 120 ? 5.297 -18.797 8.109 1 97.06 120 PHE B N 1
ATOM 2181 C CA . PHE B 1 120 ? 4.508 -17.688 7.598 1 97.06 120 PHE B CA 1
ATOM 2182 C C . PHE B 1 120 ? 5.133 -17.109 6.328 1 97.06 120 PHE B C 1
ATOM 2184 O O . PHE B 1 120 ? 6.328 -17.297 6.09 1 97.06 120 PHE B O 1
ATOM 2191 N N . LEU B 1 121 ? 4.211 -16.531 5.551 1 97.69 121 LEU B N 1
ATOM 2192 C CA . LEU B 1 121 ? 4.625 -15.75 4.395 1 97.69 121 LEU B CA 1
ATOM 2193 C C . LEU B 1 121 ? 4.273 -14.281 4.574 1 97.69 121 LEU B C 1
ATOM 2195 O O . LEU B 1 121 ? 3.133 -13.945 4.91 1 97.69 121 LEU B O 1
ATOM 2199 N N . ARG B 1 122 ? 5.27 -13.469 4.445 1 97.19 122 ARG B N 1
ATOM 2200 C CA . ARG B 1 122 ? 5.035 -12.031 4.438 1 97.19 122 ARG B CA 1
ATOM 2201 C C . ARG B 1 122 ? 4.973 -11.492 3.012 1 97.19 122 ARG B C 1
ATOM 2203 O O . ARG B 1 122 ? 5.969 -11.523 2.287 1 97.19 122 ARG B O 1
ATOM 2210 N N . PHE B 1 123 ? 3.842 -10.969 2.688 1 96.69 123 PHE B N 1
ATOM 2211 C CA . PHE B 1 123 ? 3.635 -10.406 1.357 1 96.69 123 PHE B CA 1
ATOM 2212 C C . PHE B 1 123 ? 3.822 -8.898 1.374 1 96.69 123 PHE B C 1
ATOM 2214 O O . PHE B 1 123 ? 3.238 -8.203 2.209 1 96.69 123 PHE B O 1
ATOM 2221 N N . HIS B 1 124 ? 4.625 -8.445 0.483 1 94.56 124 HIS B N 1
ATOM 2222 C CA . HIS B 1 124 ? 4.879 -7.012 0.358 1 94.56 124 HIS B CA 1
ATOM 2223 C C . HIS B 1 124 ? 4.039 -6.398 -0.757 1 94.56 124 HIS B C 1
ATOM 2225 O O . HIS B 1 124 ? 3.963 -6.949 -1.857 1 94.56 124 HIS B O 1
ATOM 2231 N N . ILE B 1 125 ? 3.42 -5.371 -0.363 1 90.06 125 ILE B N 1
ATOM 2232 C CA . ILE B 1 125 ? 2.607 -4.613 -1.311 1 90.06 125 ILE B CA 1
ATOM 2233 C C . ILE B 1 125 ? 3.338 -3.332 -1.704 1 90.06 125 ILE B C 1
ATOM 2235 O O . ILE B 1 125 ? 3.855 -2.615 -0.844 1 90.06 125 ILE B O 1
ATOM 2239 N N . GLY B 1 126 ? 3.535 -3.258 -3.109 1 80.31 126 GLY B N 1
ATOM 2240 C CA . GLY B 1 126 ? 4.336 -2.141 -3.586 1 80.31 126 GLY B CA 1
ATOM 2241 C C . GLY B 1 126 ? 3.693 -0.792 -3.32 1 80.31 126 GLY B C 1
ATOM 2242 O O . GLY B 1 126 ? 2.668 -0.708 -2.641 1 80.31 126 GLY B O 1
ATOM 2243 N N . PRO B 1 127 ? 4.488 0.014 -4.121 1 80.06 127 PRO B N 1
ATOM 2244 C CA . PRO B 1 127 ? 4.027 1.353 -3.746 1 80.06 127 PRO B CA 1
ATOM 2245 C C . PRO B 1 127 ? 2.664 1.696 -4.34 1 80.06 127 PRO B C 1
ATOM 2247 O O . PRO B 1 127 ? 2.363 1.305 -5.473 1 80.06 127 PRO B O 1
ATOM 2250 N N . LEU B 1 128 ? 1.967 2.133 -3.463 1 88.88 128 LEU B N 1
ATOM 2251 C CA . LEU B 1 128 ? 0.675 2.646 -3.904 1 88.88 128 LEU B CA 1
ATOM 2252 C C . LEU B 1 128 ? 0.635 4.168 -3.816 1 88.88 128 LEU B C 1
ATOM 2254 O O . LEU B 1 128 ? 1.357 4.766 -3.018 1 88.88 128 LEU B O 1
ATOM 2258 N N . SER B 1 129 ? 0.013 4.707 -4.762 1 90.88 129 SER B N 1
ATOM 2259 C CA . SER B 1 129 ? -0.199 6.148 -4.734 1 90.88 129 SER B CA 1
ATOM 2260 C C . SER B 1 129 ? -1.572 6.52 -5.285 1 90.88 129 SER B C 1
ATOM 2262 O O . SER B 1 129 ? -2.191 5.73 -6.004 1 90.88 129 SER B O 1
ATOM 2264 N N . GLU B 1 130 ? -1.981 7.691 -4.91 1 91.19 130 GLU B N 1
ATOM 2265 C CA . GLU B 1 130 ? -3.268 8.195 -5.387 1 91.19 130 GLU B CA 1
ATOM 2266 C C . GLU B 1 130 ? -3.209 9.695 -5.652 1 91.19 130 GLU B C 1
ATOM 2268 O O . GLU B 1 130 ? -2.627 10.445 -4.867 1 91.19 130 GLU B O 1
ATOM 2273 N N . LYS B 1 131 ? -3.801 10.008 -6.766 1 93.88 131 LYS B N 1
ATOM 2274 C CA . LYS B 1 131 ? -3.887 11.422 -7.125 1 93.88 131 LYS B CA 1
ATOM 2275 C C . LYS B 1 131 ? -5.227 12.016 -6.695 1 93.88 131 LYS B C 1
ATOM 2277 O O . LYS B 1 131 ? -6.281 11.438 -6.961 1 93.88 131 LYS B O 1
ATOM 2282 N N . LEU B 1 132 ? -5.172 13.148 -6.023 1 95.5 132 LEU B N 1
ATOM 2283 C CA . LEU B 1 132 ? -6.363 13.867 -5.598 1 95.5 132 LEU B CA 1
ATOM 2284 C C . LEU B 1 132 ? -6.285 15.336 -6.004 1 95.5 132 LEU B C 1
ATOM 2286 O O . LEU B 1 132 ? -5.199 15.914 -6.055 1 95.5 132 LEU B O 1
ATOM 2290 N N . PRO B 1 133 ? -7.402 15.922 -6.293 1 96.56 133 PRO B N 1
ATOM 2291 C CA . PRO B 1 133 ? -7.363 17.344 -6.609 1 96.56 133 PRO B CA 1
ATOM 2292 C C . PRO B 1 133 ? -6.883 18.203 -5.438 1 96.56 133 PRO B C 1
ATOM 2294 O O . PRO B 1 133 ? -7.383 18.047 -4.316 1 96.56 133 PRO B O 1
ATOM 2297 N N . ALA B 1 134 ? -6.027 19.156 -5.754 1 97.06 134 ALA B N 1
ATOM 2298 C CA . ALA B 1 134 ? -5.473 20.031 -4.719 1 97.06 134 ALA B CA 1
ATOM 2299 C C . ALA B 1 134 ? -6.559 20.891 -4.094 1 97.06 134 ALA B C 1
ATOM 2301 O O . ALA B 1 134 ? -6.477 21.25 -2.914 1 97.06 134 ALA B O 1
ATOM 2302 N N . LYS B 1 135 ? -7.477 21.203 -4.867 1 95.88 135 LYS B N 1
ATOM 2303 C CA . LYS B 1 135 ? -8.562 22.062 -4.434 1 95.88 135 LYS B CA 1
ATOM 2304 C C . LYS B 1 135 ? -9.234 21.516 -3.176 1 95.88 135 LYS B C 1
ATOM 2306 O O . LYS B 1 135 ? -9.711 22.281 -2.336 1 95.88 135 LYS B O 1
ATOM 2311 N N . GLN B 1 136 ? -9.188 20.203 -3.033 1 96.19 136 GLN B N 1
ATOM 2312 C CA . GLN B 1 136 ? -9.805 19.547 -1.881 1 96.19 136 GLN B CA 1
ATOM 2313 C C . GLN B 1 136 ? -9.125 19.969 -0.583 1 96.19 136 GLN B C 1
ATOM 2315 O O . GLN B 1 136 ? -9.719 19.891 0.493 1 96.19 136 GLN B O 1
ATOM 2320 N N . PHE B 1 137 ? -7.906 20.5 -0.736 1 96.62 137 PHE B N 1
ATOM 2321 C CA . PHE B 1 137 ? -7.102 20.766 0.447 1 96.62 137 PHE B CA 1
ATOM 2322 C C . PHE B 1 137 ? -6.809 22.266 0.571 1 96.62 137 PHE B C 1
ATOM 2324 O O . PHE B 1 137 ? -5.797 22.656 1.153 1 96.62 137 PHE B O 1
ATOM 2331 N N . GLU B 1 138 ? -7.633 23.094 0.047 1 95.06 138 GLU B N 1
ATOM 2332 C CA . GLU B 1 138 ? -7.402 24.531 0.036 1 95.06 138 GLU B CA 1
ATOM 2333 C C . GLU B 1 138 ? -7.734 25.156 1.39 1 95.06 138 GLU B C 1
ATOM 2335 O O . GLU B 1 138 ? -7 26.016 1.88 1 95.06 138 GLU B O 1
ATOM 2340 N N . MET B 1 139 ? -8.797 24.703 1.966 1 94.12 139 MET B N 1
ATOM 2341 C CA . MET B 1 139 ? -9.227 25.266 3.242 1 94.12 139 MET B CA 1
ATOM 2342 C C . MET B 1 139 ? -8.711 24.422 4.41 1 94.12 139 MET B C 1
ATOM 2344 O O . MET B 1 139 ? -8.727 23.203 4.344 1 94.12 139 MET B O 1
ATOM 2348 N N . VAL B 1 140 ? -8.289 25.156 5.402 1 94.5 140 VAL B N 1
ATOM 2349 C CA . VAL B 1 140 ? -7.828 24.469 6.609 1 94.5 140 VAL B CA 1
ATOM 2350 C C . VAL B 1 140 ? -9 23.75 7.27 1 94.5 140 VAL B C 1
ATOM 2352 O O . VAL B 1 140 ? -9.977 24.375 7.676 1 94.5 140 VAL B O 1
ATOM 2355 N N . PRO B 1 141 ? -8.844 22.406 7.383 1 93.81 141 PRO B N 1
ATOM 2356 C CA . PRO B 1 141 ? -9.984 21.672 7.938 1 93.81 141 PRO B CA 1
ATOM 2357 C C . PRO B 1 141 ? -10.047 21.75 9.461 1 93.81 141 PRO B C 1
ATOM 2359 O O . PRO B 1 141 ? -9.023 21.953 10.117 1 93.81 141 PRO B O 1
ATOM 2362 N N . ILE B 1 142 ? -11.234 21.609 9.953 1 87.56 142 ILE B N 1
ATOM 2363 C CA . ILE B 1 142 ? -11.469 21.562 11.398 1 87.56 142 ILE B CA 1
ATOM 2364 C C . ILE B 1 142 ? -11.312 20.125 11.906 1 87.56 142 ILE B C 1
ATOM 2366 O O . ILE B 1 142 ? -11.852 19.188 11.312 1 87.56 142 ILE B O 1
ATOM 2370 N N . CYS B 1 143 ? -10.578 20.047 12.961 1 88.25 143 CYS B N 1
ATOM 2371 C CA . CYS B 1 143 ? -10.328 18.75 13.562 1 88.25 143 CYS B CA 1
ATOM 2372 C C . CYS B 1 143 ? -11.602 18.188 14.203 1 88.25 143 CYS B C 1
ATOM 2374 O O . CYS B 1 143 ? -12.297 18.906 14.93 1 88.25 143 CYS B O 1
ATOM 2376 N N . LYS B 1 144 ? -11.883 16.984 13.742 1 83.19 144 LYS B N 1
ATOM 2377 C CA . LYS B 1 144 ? -12.914 16.25 14.453 1 83.19 144 LYS B CA 1
ATOM 2378 C C . LYS B 1 144 ? -12.297 15.289 15.469 1 83.19 144 LYS B C 1
ATOM 2380 O O . LYS B 1 144 ? -11.219 14.734 15.234 1 83.19 144 LYS B O 1
ATOM 2385 N N . HIS B 1 145 ? -12.609 15.336 16.688 1 69.88 145 HIS B N 1
ATOM 2386 C CA . HIS B 1 145 ? -12.102 14.398 17.688 1 69.88 145 HIS B CA 1
ATOM 2387 C C . HIS B 1 145 ? -12.727 13.023 17.516 1 69.88 145 HIS B C 1
ATOM 2389 O O . HIS B 1 145 ? -13.859 12.906 17.031 1 69.88 145 HIS B O 1
ATOM 2395 N N . LYS B 1 146 ? -11.93 11.906 17.344 1 59.59 146 LYS B N 1
ATOM 2396 C CA . LYS B 1 146 ? -12.562 10.586 17.281 1 59.59 146 LYS B CA 1
ATOM 2397 C C . LYS B 1 146 ? -13.781 10.523 18.203 1 59.59 146 LYS B C 1
ATOM 2399 O O . LYS B 1 146 ? -13.68 10.75 19.406 1 59.59 146 LYS B O 1
ATOM 2404 N N . VAL B 1 147 ? -14.844 11.062 17.906 1 49.41 147 VAL B N 1
ATOM 2405 C CA . VAL B 1 147 ? -15.906 10.531 18.75 1 49.41 147 VAL B CA 1
ATOM 2406 C C . VAL B 1 147 ? -15.773 9.016 18.859 1 49.41 147 VAL B C 1
ATOM 2408 O O . VAL B 1 147 ? -15.852 8.305 17.844 1 49.41 147 VAL B O 1
ATOM 2411 N N . LEU B 1 148 ? -14.797 8.508 19.641 1 44.59 148 LEU B N 1
ATOM 2412 C CA . LEU B 1 148 ? -14.977 7.09 19.938 1 44.59 148 LEU B CA 1
ATOM 2413 C C . LEU B 1 148 ? -16.453 6.707 19.844 1 44.59 148 LEU B C 1
ATOM 2415 O O . LEU B 1 148 ? -17.328 7.477 20.266 1 44.59 148 LEU B O 1
ATOM 2419 N N . THR B 1 149 ? -16.828 5.773 19.047 1 39.69 149 THR B N 1
ATOM 2420 C CA . THR B 1 149 ? -18.047 4.969 19.203 1 39.69 149 THR B CA 1
ATOM 2421 C C . THR B 1 149 ? -18.281 4.617 20.672 1 39.69 149 THR B C 1
ATOM 2423 O O . THR B 1 149 ? -17.469 3.916 21.281 1 39.69 149 THR B O 1
ATOM 2426 N N . GLN B 1 150 ? -18.797 5.316 21.719 1 36.25 150 GLN B N 1
ATOM 2427 C CA . GLN B 1 150 ? -19.609 4.859 22.844 1 36.25 150 GLN B CA 1
ATOM 2428 C C . GLN B 1 150 ? -20.5 3.688 22.438 1 36.25 150 GLN B C 1
ATOM 2430 O O . GLN B 1 150 ? -21.156 3.084 23.266 1 36.25 150 GLN B O 1
ATOM 2435 N N . ALA B 1 151 ? -20.859 3.287 21.328 1 37.5 151 ALA B N 1
ATOM 2436 C CA . ALA B 1 151 ? -21.844 2.213 21.188 1 37.5 151 ALA B CA 1
ATOM 2437 C C . ALA B 1 151 ? -21.266 0.879 21.656 1 37.5 151 ALA B C 1
ATOM 2439 O O . ALA B 1 151 ? -22 -0.016 22.078 1 37.5 151 ALA B O 1
ATOM 2440 N N . PHE B 1 152 ? -20.016 0.434 21.375 1 32.81 152 PHE B N 1
ATOM 2441 C CA . PHE B 1 152 ? -19.875 -0.968 21.766 1 32.81 152 PHE B CA 1
ATOM 2442 C C . PHE B 1 152 ? -19.578 -1.098 23.25 1 32.81 152 PHE B C 1
ATOM 2444 O O . PHE B 1 152 ? -19.266 -2.189 23.734 1 32.81 152 PHE B O 1
ATOM 2451 N N . GLU B 1 153 ? -19.328 -0.076 23.984 1 28.69 153 GLU B N 1
ATOM 2452 C CA . GLU B 1 153 ? -19.219 -0.384 25.406 1 28.69 153 GLU B CA 1
ATOM 2453 C C . GLU B 1 153 ? -20.594 -0.457 26.062 1 28.69 153 GLU B C 1
ATOM 2455 O O . GLU B 1 153 ? -20.688 -0.713 27.266 1 28.69 153 GLU B O 1
ATOM 2460 N N . ARG B 1 154 ? -21.703 -0.319 25.297 1 22.66 154 ARG B N 1
ATOM 2461 C CA . ARG B 1 154 ? -22.797 -0.872 26.062 1 22.66 154 ARG B CA 1
ATOM 2462 C C . ARG B 1 154 ? -22.906 -2.381 25.875 1 22.66 154 ARG B C 1
ATOM 2464 O O . ARG B 1 154 ? -22.766 -2.879 24.75 1 22.66 154 ARG B O 1
#

Foldseek 3Di:
DPPPPPPPVVVVVVVVVVVVPPPPPPPVPPLPQPLVVVVVLVAASA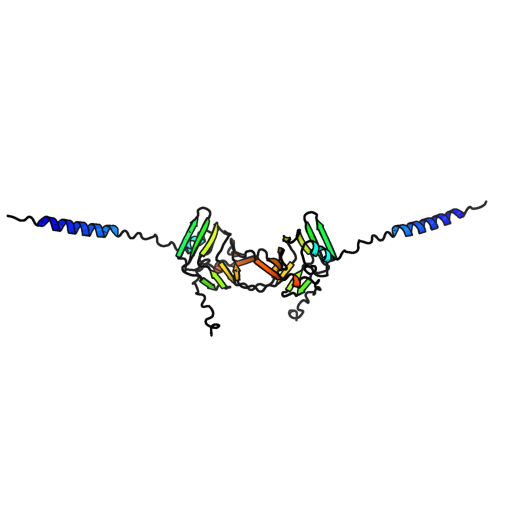PAARFWDDKDADPQQKIKTAGPAWFWDDFVWIKTFGRIWIFGTHRPDTPPIPGIDTDDDDDDFDFDDWDDDDNDIDTDTDDDDDDDDRVSRNDRTHGDDCPDDPPVVD/DDPPPPPPVVVVVVVVVVVVVPPPPPPVPPLPQPLVVVVVLVAASAPAARFWDDKDADPQQKIKTAGPAWFWDDFVWIKTFGRIWIFGTHRPDTPPIPGIDTDDDDDDFDFDDWDDDDNDIDTDTDDDDDDDDRVSRNDHTHGDDPPPPPPVVD

Organism: Vitis vinifera (NCBI:txid29760)

Radius of gyration: 36.23 Å; Cα contacts (8 Å, |Δi|>4): 564; chains: 2; bounding box: 49×131×136 Å

InterPro domains:
  IPR007493 Protein of unknown function DUF538 [PF04398] (35-138)
  IPR007493 Protein of unknown function DUF538 [PTHR31676] (29-143)
  IPR036758 At5g01610-like superfamily [G3DSA:2.30.240.10] (24-147)
  IPR036758 At5g01610-like superfamily [SSF141562] (7-144)

pLDDT: mean 81.84, std 20.6, range [22.38, 98.56]

Solvent-accessible surface area (backbone atoms only — not comparable to full-atom values): 16912 Å² total; per-residue (Å²): 136,83,79,78,71,70,71,64,64,59,55,57,55,53,55,56,55,56,61,65,62,66,66,62,70,74,64,64,68,73,77,70,62,68,43,74,59,31,48,83,32,56,34,50,37,16,74,51,57,77,46,67,67,51,71,50,68,46,95,86,22,41,33,42,38,34,33,76,54,55,29,32,38,79,65,104,43,47,32,41,35,44,36,54,33,36,30,34,49,49,75,31,35,35,38,71,32,43,40,37,31,34,51,36,82,38,51,81,42,51,39,27,29,39,36,43,55,95,67,30,31,37,36,30,30,46,85,38,69,46,78,42,61,35,74,80,23,50,59,62,40,70,67,37,65,79,73,66,75,70,65,74,78,102,135,85,78,80,71,70,71,65,64,59,53,56,56,53,55,56,55,55,61,66,64,65,64,63,71,72,62,64,66,72,78,69,61,69,42,73,60,31,49,83,31,57,34,52,34,16,75,51,56,77,46,67,67,50,72,51,68,46,95,87,22,41,33,43,38,36,33,75,52,55,30,33,38,79,66,105,44,47,33,41,34,43,36,54,34,38,30,34,50,48,75,30,36,36,38,73,32,43,41,37,31,34,50,36,82,39,50,81,41,49,38,25,30,39,36,44,52,95,66,28,32,38,37,30,31,49,82,38,70,47,77,43,62,35,73,78,22,50,57,62,39,70,68,38,64,77,70,67,76,69,65,78,79,102

Nearest PDB structures (foldseek):
  4d4q-assembly1_A  TM=2.979E-01  e=7.574E+00  Saccharomyces cerevisiae

Secondary structure (DSSP, 8-state):
-----THHHHHHHHHHHHHHHT-----------GGGGSGGGT--GGGS-S-EEEEEE-TT-EEEEEESS-EEEESSSEEEEEEEEEEEEETTEEEEEEEEEEE----EEEEEEEEEETTEEEEEE--EEEEEEGGGGSSPPPPBP----SSTT-/-----THHHHHHHHHHHHHHHT-----------GGGGSGGGT--GGGS-S-EEEEEE-TT-EEEEEESS-EEEESSSEEEEEEEEEEEEETTEEEEEEEEEEE----EEEEEEEEEETTEEEEEE--EEEEEEGGGGSSPPPPBP----SSTT-

Sequence (308 aa):
MASTPSSMASISLLLLSLSLLFQTHLSLPPFDDFHDLLPPYGFPKGLIPSTVKFYSISESGEFDIHMHHSCYVQFNRLVFYDKKIRGRIEYGSVTNVTGIQTKKLFFWVPVTGIDSALGFLRFHIGPLSEKLPAKQFEMVPICKHKVLTQAFERMASTPSSMASISLLLLSLSLLFQTHLSLPPFDDFHDLLPPYGFPKGLIPSTVKFYSISESGEFDIHMHHSCYVQFNRLVFYDKKIRGRIEYGSVTNVTGIQTKKLFFWVPVTGIDSALGFLRFHIGPLSEKLPAKQFEMVPICKHKVLTQAFER